Protein AF-A0A7X6XFB7-F1 (afdb_monomer_lite)

Sequence (235 aa):
MEKIILDKVPNDYYYKLLGTGCSGNCFLMKNKLEVFKEFRAQINYLRQLEELSTYKSNIFLFPKKFVFLNTDEDKNFLGYIRNAAKGIEFDSIDESSNFNIILSSMLELEKEMQNLTHQGMLMDDLNQDNLFYEEKNGFNVIDTDFYETTYNDDFKHQYKENLKELSATIIHCLIRYGQFESKELNDAVIKCGAYGNIRPSSLVYEFKEYIRKKTSSEVKTLGDFNKGIELIKVK

Structure (mmCIF, N/CA/C/O backbone):
data_AF-A0A7X6XFB7-F1
#
_entry.id   AF-A0A7X6XFB7-F1
#
loop_
_atom_site.group_PDB
_atom_site.id
_atom_site.type_symbol
_atom_site.label_atom_id
_atom_site.label_alt_id
_atom_site.label_comp_id
_atom_site.label_asym_id
_atom_site.label_entity_id
_atom_site.label_seq_id
_atom_site.pdbx_PDB_ins_code
_atom_site.Cartn_x
_atom_site.Cartn_y
_atom_site.Cartn_z
_atom_site.occupancy
_atom_site.B_iso_or_equiv
_atom_site.auth_seq_id
_atom_site.auth_comp_id
_atom_site.auth_asym_id
_atom_site.auth_atom_id
_atom_site.pdbx_PDB_model_num
ATOM 1 N N . MET A 1 1 ? 19.095 -6.639 -12.593 1.00 84.25 1 MET A N 1
ATOM 2 C CA . MET A 1 1 ? 17.849 -6.159 -13.217 1.00 84.25 1 MET A CA 1
ATOM 3 C C . MET A 1 1 ? 17.820 -6.586 -14.682 1.00 84.25 1 MET A C 1
ATOM 5 O O . MET A 1 1 ? 18.821 -6.397 -15.363 1.00 84.25 1 MET A O 1
ATOM 9 N N . GLU A 1 2 ? 16.732 -7.207 -15.148 1.00 90.81 2 GLU A N 1
ATOM 10 C CA . GLU A 1 2 ? 16.547 -7.607 -16.553 1.00 90.81 2 GLU A CA 1
ATOM 11 C C . GLU A 1 2 ? 16.212 -6.377 -17.415 1.00 90.81 2 GLU A C 1
ATOM 13 O O . GLU A 1 2 ? 15.322 -5.597 -17.075 1.00 90.81 2 GLU A O 1
ATOM 18 N N . LYS A 1 3 ? 16.927 -6.193 -18.532 1.00 93.31 3 LYS A N 1
ATOM 19 C CA . LYS A 1 3 ? 16.683 -5.116 -19.503 1.00 93.31 3 LYS A CA 1
ATOM 20 C C . LYS A 1 3 ? 16.200 -5.732 -20.814 1.00 93.31 3 LYS A C 1
ATOM 22 O O . LYS A 1 3 ? 16.887 -6.576 -21.383 1.00 93.31 3 LYS A O 1
ATOM 27 N N . ILE A 1 4 ? 15.040 -5.296 -21.288 1.00 94.50 4 ILE A N 1
ATOM 28 C CA . ILE A 1 4 ? 14.447 -5.670 -22.570 1.00 94.50 4 ILE A CA 1
ATOM 29 C C . ILE A 1 4 ? 14.664 -4.504 -23.530 1.00 94.50 4 ILE A C 1
ATOM 31 O O . ILE A 1 4 ? 14.288 -3.375 -23.225 1.00 94.50 4 ILE A O 1
ATOM 35 N N . ILE A 1 5 ? 15.265 -4.778 -24.683 1.00 93.94 5 ILE A N 1
ATOM 36 C CA . ILE A 1 5 ? 15.480 -3.794 -25.747 1.00 93.94 5 ILE A CA 1
ATOM 37 C C . ILE A 1 5 ? 14.630 -4.226 -26.938 1.00 93.94 5 ILE A C 1
ATOM 39 O O . ILE A 1 5 ? 14.710 -5.380 -27.355 1.00 93.94 5 ILE A O 1
ATOM 43 N N . LEU A 1 6 ? 13.797 -3.320 -27.442 1.00 93.62 6 LEU A N 1
ATOM 44 C CA . LEU A 1 6 ? 12.797 -3.605 -28.468 1.00 93.62 6 LEU A CA 1
ATOM 45 C C . LEU A 1 6 ? 12.880 -2.562 -29.581 1.00 93.62 6 LEU A C 1
ATOM 47 O O . LEU A 1 6 ? 12.950 -1.375 -29.287 1.00 93.62 6 LEU A O 1
ATOM 51 N N . ASP A 1 7 ? 12.769 -2.973 -30.842 1.00 92.31 7 ASP A N 1
ATOM 52 C CA . ASP A 1 7 ? 12.585 -2.017 -31.949 1.00 92.31 7 ASP A CA 1
ATOM 53 C C . ASP A 1 7 ? 11.163 -1.423 -31.935 1.00 92.31 7 ASP A C 1
ATOM 55 O O . ASP A 1 7 ? 10.922 -0.296 -32.360 1.00 92.31 7 ASP A O 1
ATOM 59 N N . LYS A 1 8 ? 10.198 -2.188 -31.409 1.00 93.50 8 LYS A N 1
ATOM 60 C CA . LYS A 1 8 ? 8.814 -1.766 -31.182 1.00 93.50 8 LYS A CA 1
ATOM 61 C C . LYS A 1 8 ? 8.215 -2.530 -30.006 1.00 93.50 8 LYS A C 1
ATOM 63 O O . LYS A 1 8 ? 8.406 -3.741 -29.892 1.00 93.50 8 LYS A O 1
ATOM 68 N N . VAL A 1 9 ? 7.433 -1.850 -29.167 1.00 94.31 9 VAL A N 1
ATOM 69 C CA . VAL A 1 9 ? 6.696 -2.507 -28.078 1.00 94.31 9 VAL A CA 1
ATOM 70 C C . VAL A 1 9 ? 5.610 -3.436 -28.646 1.00 94.31 9 VAL A C 1
ATOM 72 O O . VAL A 1 9 ? 4.796 -2.992 -29.463 1.00 94.31 9 VAL A O 1
ATOM 75 N N . PRO A 1 10 ? 5.560 -4.721 -28.241 1.00 96.38 10 PRO A N 1
ATOM 76 C CA . PRO A 1 10 ? 4.515 -5.644 -28.665 1.00 96.38 10 PRO A CA 1
ATOM 77 C C . PRO A 1 10 ? 3.116 -5.164 -28.275 1.00 96.38 10 PRO A C 1
ATOM 79 O O . PRO A 1 10 ? 2.894 -4.733 -27.147 1.00 96.38 10 PRO A O 1
ATOM 82 N N . ASN A 1 11 ? 2.130 -5.360 -29.156 1.00 96.69 11 ASN A N 1
ATOM 83 C CA . ASN A 1 11 ? 0.725 -5.045 -28.854 1.00 96.69 11 ASN A CA 1
ATOM 84 C C . ASN A 1 11 ? 0.204 -5.786 -27.608 1.00 96.69 11 ASN A C 1
ATOM 86 O O . ASN A 1 11 ? -0.679 -5.288 -26.916 1.00 96.69 11 ASN A O 1
ATOM 90 N N . ASP A 1 12 ? 0.776 -6.952 -27.295 1.00 97.25 12 ASP A N 1
ATOM 91 C CA . ASP A 1 12 ? 0.428 -7.741 -26.111 1.00 97.25 12 ASP A CA 1
ATOM 92 C C . ASP A 1 12 ? 0.754 -7.017 -24.783 1.00 97.25 12 ASP A C 1
ATOM 94 O O . ASP A 1 12 ? 0.222 -7.407 -23.740 1.00 97.25 12 ASP A O 1
ATOM 98 N N . TYR A 1 13 ? 1.579 -5.958 -24.804 1.00 97.69 13 TYR A N 1
ATOM 99 C CA . TYR A 1 13 ? 1.856 -5.114 -23.633 1.00 97.69 13 TYR A CA 1
ATOM 100 C C . TYR A 1 13 ? 0.711 -4.129 -23.351 1.00 97.69 13 TYR A C 1
ATOM 102 O O . TYR A 1 13 ? 0.495 -3.761 -22.201 1.00 97.69 13 TYR A O 1
ATOM 110 N N . TYR A 1 14 ? -0.066 -3.758 -24.373 1.00 97.56 14 TYR A N 1
ATOM 111 C CA . TYR A 1 14 ? -1.144 -2.765 -24.300 1.00 97.56 14 TYR A CA 1
ATOM 112 C C . TYR A 1 14 ? -2.540 -3.407 -24.225 1.00 97.56 14 TYR A C 1
ATOM 114 O O . TYR A 1 14 ? -3.512 -2.866 -24.747 1.00 97.56 14 TYR A O 1
ATOM 122 N N . TYR A 1 15 ? -2.660 -4.588 -23.608 1.00 97.50 15 TYR A N 1
ATOM 123 C CA . TYR A 1 15 ? -3.901 -5.370 -23.646 1.00 97.50 15 TYR A CA 1
ATOM 124 C C . TYR A 1 15 ? -5.095 -4.668 -22.971 1.00 97.50 15 TYR A C 1
ATOM 126 O O . TYR A 1 15 ? -6.201 -4.701 -23.512 1.00 97.50 15 TYR A O 1
ATOM 134 N N . LYS A 1 16 ? -4.899 -4.015 -21.817 1.00 97.44 16 LYS A N 1
ATOM 135 C CA . LYS A 1 16 ? -5.930 -3.177 -21.176 1.00 97.44 16 LYS A CA 1
ATOM 136 C C . LYS A 1 16 ? -5.294 -2.002 -20.437 1.00 97.44 16 LYS A C 1
ATOM 138 O O . LYS A 1 16 ? -4.446 -2.223 -19.582 1.00 97.44 16 LYS A O 1
ATOM 143 N N . LEU A 1 17 ? -5.752 -0.776 -20.693 1.00 97.06 17 LEU A N 1
ATOM 144 C CA . LEU A 1 17 ? -5.379 0.389 -19.883 1.00 97.06 17 LEU A CA 1
ATOM 145 C C . LEU A 1 17 ? -5.985 0.257 -18.475 1.00 97.06 17 LEU A C 1
ATOM 147 O O . LEU A 1 17 ? -7.192 0.050 -18.334 1.00 97.06 17 LEU A O 1
ATOM 151 N N . LEU A 1 18 ? -5.138 0.338 -17.450 1.00 94.31 18 LEU A N 1
ATOM 152 C CA . LEU A 1 18 ? -5.526 0.282 -16.038 1.00 94.31 18 LEU A CA 1
ATOM 153 C C . LEU A 1 18 ? -5.657 1.672 -15.424 1.00 94.31 18 LEU A C 1
ATOM 155 O O . LEU A 1 18 ? -6.543 1.889 -14.612 1.00 94.31 18 LEU A O 1
ATOM 159 N N . GLY A 1 19 ? -4.792 2.602 -15.821 1.00 91.81 19 GLY A N 1
ATOM 160 C CA . GLY A 1 19 ? -4.783 3.944 -15.263 1.00 91.81 19 GLY A CA 1
ATOM 161 C C . GLY A 1 19 ? -3.803 4.855 -15.982 1.00 91.81 19 GLY A C 1
ATOM 162 O O . GLY A 1 19 ? -2.870 4.404 -16.654 1.00 91.81 19 GLY A O 1
ATOM 163 N N . THR A 1 20 ? -4.036 6.149 -15.822 1.00 90.31 20 THR A N 1
ATOM 164 C CA . THR A 1 20 ? -3.271 7.219 -16.451 1.00 90.31 20 THR A CA 1
ATOM 165 C C . THR A 1 20 ? -2.854 8.192 -15.355 1.00 90.31 20 THR A C 1
ATOM 167 O O . THR A 1 20 ? -3.650 9.015 -14.915 1.00 90.31 20 THR A O 1
ATOM 170 N N . GLY A 1 21 ? -1.610 8.066 -14.898 1.00 83.81 21 GLY A N 1
ATOM 171 C CA . GLY A 1 21 ? -1.033 8.895 -13.842 1.00 83.81 21 GLY A CA 1
ATOM 172 C C . GLY A 1 21 ? -0.239 10.080 -14.389 1.00 83.81 21 GLY A C 1
ATOM 173 O O . GLY A 1 21 ? -0.115 10.269 -15.603 1.00 83.81 21 GLY A O 1
ATOM 174 N N . CYS A 1 22 ? 0.334 10.873 -13.481 1.00 83.25 22 CYS A N 1
ATOM 175 C CA . CYS A 1 22 ? 1.188 12.010 -13.837 1.00 83.25 22 CYS A CA 1
ATOM 176 C C . CYS A 1 22 ? 2.455 11.560 -14.590 1.00 83.25 22 CYS A C 1
ATOM 178 O O . CYS A 1 22 ? 2.823 12.148 -15.607 1.00 83.25 22 CYS A O 1
ATOM 180 N N . SER A 1 23 ? 3.079 10.471 -14.130 1.00 85.00 23 SER A N 1
ATOM 181 C CA . SER A 1 23 ? 4.333 9.947 -14.682 1.00 85.00 23 SER A CA 1
ATOM 182 C C . SER A 1 23 ? 4.144 9.084 -15.934 1.00 85.00 23 SER A C 1
ATOM 184 O O . SER A 1 23 ? 5.016 9.057 -16.803 1.00 85.00 23 SER A O 1
ATOM 186 N N . GLY A 1 24 ? 3.007 8.404 -16.081 1.00 91.62 24 GLY A N 1
ATOM 187 C CA . GLY A 1 24 ? 2.865 7.386 -17.115 1.00 91.62 24 GLY A CA 1
ATOM 188 C C . GLY A 1 24 ? 1.479 6.772 -17.243 1.00 91.62 24 GLY A C 1
ATOM 189 O O . GLY A 1 24 ? 0.551 7.096 -16.502 1.00 91.62 24 GLY A O 1
ATOM 190 N N . ASN A 1 25 ? 1.364 5.859 -18.200 1.00 95.94 25 ASN A N 1
ATOM 191 C CA . ASN A 1 25 ? 0.209 4.992 -18.384 1.00 95.94 25 ASN A CA 1
ATOM 192 C C . ASN A 1 25 ? 0.545 3.582 -17.896 1.00 95.94 25 ASN A C 1
ATOM 194 O O . ASN A 1 25 ? 1.628 3.068 -18.168 1.00 95.94 25 ASN A O 1
ATOM 198 N N . CYS A 1 26 ? -0.397 2.942 -17.213 1.00 97.12 26 CYS A N 1
ATOM 199 C CA . CYS A 1 26 ? -0.268 1.560 -16.764 1.00 97.12 26 CYS A CA 1
ATOM 200 C C . CYS A 1 26 ? -1.182 0.665 -17.599 1.00 97.12 26 CYS A C 1
ATOM 202 O O . CYS A 1 26 ? -2.394 0.879 -17.644 1.00 97.12 26 CYS A O 1
ATOM 204 N N . PHE A 1 27 ? -0.619 -0.371 -18.213 1.00 98.06 27 PHE A N 1
ATOM 205 C CA . PHE A 1 27 ? -1.345 -1.340 -19.026 1.00 98.06 27 PHE A CA 1
ATOM 206 C C . PHE A 1 27 ? -1.215 -2.739 -18.434 1.00 98.06 27 PHE A C 1
ATOM 208 O O . PHE A 1 27 ? -0.112 -3.222 -18.194 1.00 98.06 27 PHE A O 1
ATOM 215 N N . LEU A 1 28 ? -2.336 -3.424 -18.230 1.00 97.88 28 LEU A N 1
ATOM 216 C CA . LEU A 1 28 ? -2.330 -4.861 -17.993 1.00 97.88 28 LEU A CA 1
ATOM 217 C C . LEU A 1 28 ? -1.897 -5.550 -19.284 1.00 97.88 28 LEU A C 1
ATOM 219 O O . LEU A 1 28 ? -2.501 -5.323 -20.334 1.00 97.88 28 LEU A O 1
ATOM 223 N N . MET A 1 29 ? -0.895 -6.415 -19.189 1.00 98.06 29 MET A N 1
ATOM 224 C CA . MET A 1 29 ? -0.414 -7.211 -20.312 1.00 98.06 29 MET A CA 1
ATOM 225 C C . MET A 1 29 ? -1.365 -8.382 -20.592 1.00 98.06 29 MET A C 1
ATOM 227 O O . MET A 1 29 ? -2.130 -8.820 -19.731 1.00 98.06 29 MET A O 1
ATOM 231 N N . LYS A 1 30 ? -1.308 -8.948 -21.801 1.00 97.75 30 LYS A N 1
ATOM 232 C CA . LYS A 1 30 ? -2.211 -10.030 -22.245 1.00 97.75 30 LYS A CA 1
ATOM 233 C C . LYS A 1 30 ? -2.159 -11.294 -21.385 1.00 97.75 30 LYS A C 1
ATOM 235 O O . LYS A 1 30 ? -3.152 -12.015 -21.298 1.00 97.75 3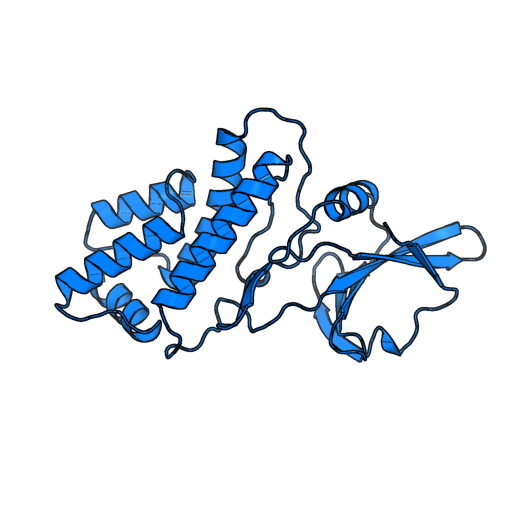0 LYS A O 1
ATOM 240 N N . ASN A 1 31 ? -1.028 -11.554 -20.727 1.00 96.19 31 ASN A N 1
ATOM 241 C CA . ASN A 1 31 ? -0.887 -12.661 -19.780 1.00 96.19 31 ASN A CA 1
ATOM 242 C C . ASN A 1 31 ? -1.699 -12.459 -18.484 1.00 96.19 31 ASN A C 1
ATOM 244 O O . ASN A 1 31 ? -1.876 -13.418 -17.741 1.00 96.19 31 ASN A O 1
ATOM 248 N N . LYS A 1 32 ? -2.214 -11.245 -18.233 1.00 95.94 32 LYS A N 1
ATOM 249 C CA . LYS A 1 32 ? -2.979 -10.828 -17.045 1.00 95.94 32 LYS A CA 1
ATOM 250 C C . LYS A 1 32 ? -2.236 -10.958 -15.711 1.00 95.94 32 LYS A C 1
ATOM 252 O O . LYS A 1 32 ? -2.853 -10.821 -14.661 1.00 95.94 32 LYS A O 1
ATOM 257 N N . LEU A 1 33 ? -0.935 -11.225 -15.744 1.00 96.44 33 LEU A N 1
ATOM 258 C CA . LEU A 1 33 ? -0.091 -11.383 -14.558 1.00 96.44 33 LEU A CA 1
ATOM 259 C C . LEU A 1 33 ? 0.848 -10.195 -14.363 1.00 96.44 33 LEU A C 1
ATOM 261 O O . LEU A 1 33 ? 1.339 -9.969 -13.258 1.00 96.44 33 LEU A O 1
ATOM 265 N N . GLU A 1 34 ? 1.093 -9.441 -15.428 1.00 97.50 34 GLU A N 1
ATOM 266 C CA . GLU A 1 34 ? 2.060 -8.358 -15.456 1.00 97.50 34 GLU A CA 1
ATOM 267 C C . GLU A 1 34 ? 1.421 -7.055 -15.928 1.00 97.50 34 GLU A C 1
ATOM 269 O O . GLU A 1 34 ? 0.461 -7.039 -16.703 1.00 97.50 34 GLU A O 1
ATOM 274 N N . VAL A 1 35 ? 1.979 -5.954 -15.439 1.00 97.88 35 VAL A N 1
ATOM 275 C CA . VAL A 1 35 ? 1.614 -4.592 -15.810 1.00 97.88 35 VAL A CA 1
ATOM 276 C C . VAL A 1 35 ? 2.830 -3.929 -16.427 1.00 97.88 35 VAL A C 1
ATOM 278 O O . VAL A 1 35 ? 3.904 -3.921 -15.825 1.00 97.88 35 VAL A O 1
ATOM 281 N N . PHE A 1 36 ? 2.640 -3.362 -17.611 1.00 97.88 36 PHE A N 1
ATOM 282 C CA . PHE A 1 36 ? 3.599 -2.494 -18.267 1.00 97.88 36 PHE A CA 1
ATOM 283 C C . PHE A 1 36 ? 3.272 -1.037 -17.919 1.00 97.88 36 PHE A C 1
ATOM 285 O O . PHE A 1 36 ? 2.194 -0.548 -18.259 1.00 97.88 36 PHE A O 1
ATOM 292 N N . LYS A 1 37 ? 4.182 -0.355 -17.218 1.00 96.69 37 LYS A N 1
ATOM 293 C CA . LYS A 1 37 ? 4.123 1.093 -16.996 1.00 96.69 37 LYS A CA 1
ATOM 294 C C . LYS A 1 37 ? 4.975 1.780 -18.053 1.00 96.69 37 LYS A C 1
ATOM 296 O O . LYS A 1 37 ? 6.175 1.532 -18.125 1.00 96.69 37 LYS A O 1
ATOM 301 N N . GLU A 1 38 ? 4.350 2.630 -18.851 1.00 95.81 38 GLU A N 1
ATOM 302 C CA . GLU A 1 38 ? 4.974 3.430 -19.902 1.00 95.81 38 GLU A CA 1
ATOM 303 C C . GLU A 1 38 ? 5.049 4.891 -19.454 1.00 95.81 38 GLU A C 1
ATOM 305 O O . GLU A 1 38 ? 4.019 5.501 -19.154 1.00 95.81 38 GLU A O 1
ATOM 310 N N . PHE A 1 39 ? 6.252 5.462 -19.402 1.00 93.75 39 PHE A N 1
ATOM 311 C CA . PHE A 1 39 ? 6.437 6.870 -19.056 1.00 93.75 39 PHE A CA 1
ATOM 312 C C . PHE A 1 39 ? 6.078 7.773 -20.238 1.00 93.75 39 PHE A C 1
ATOM 314 O O . PHE A 1 39 ? 6.353 7.458 -21.394 1.00 93.75 39 PHE A O 1
ATOM 321 N N . ARG A 1 40 ? 5.470 8.931 -19.952 1.00 87.06 40 ARG A N 1
ATOM 322 C CA . ARG A 1 40 ? 5.060 9.894 -20.998 1.00 87.06 40 ARG A CA 1
ATOM 323 C C . ARG A 1 40 ? 6.229 10.643 -21.636 1.00 87.06 40 ARG A C 1
ATOM 325 O O . ARG A 1 40 ? 6.091 11.175 -22.733 1.00 87.06 40 ARG A O 1
ATOM 332 N N . ALA A 1 41 ? 7.340 10.744 -20.919 1.00 82.44 41 ALA A N 1
ATOM 333 C CA . ALA A 1 41 ? 8.534 11.461 -21.328 1.00 82.44 41 ALA A CA 1
ATOM 334 C C . ALA A 1 41 ? 9.772 10.726 -20.812 1.00 82.44 41 ALA A C 1
ATOM 336 O O . ALA A 1 41 ? 9.672 9.878 -19.921 1.00 82.44 41 ALA A O 1
ATOM 337 N N . GLN A 1 42 ? 10.940 11.083 -21.346 1.00 78.31 42 GLN A N 1
ATOM 338 C CA . GLN A 1 42 ? 12.201 10.660 -20.751 1.00 78.31 42 GLN A CA 1
ATOM 339 C C . GLN A 1 42 ? 12.263 11.122 -19.293 1.00 78.31 42 GLN A C 1
ATOM 341 O O . GLN A 1 42 ? 11.945 12.269 -18.971 1.00 78.31 42 GLN A O 1
ATOM 346 N N . ILE A 1 43 ? 12.670 10.209 -18.418 1.00 82.94 43 ILE A N 1
ATOM 347 C CA . ILE A 1 43 ? 12.798 10.466 -16.988 1.00 82.94 43 ILE A CA 1
ATOM 348 C C . ILE A 1 43 ? 14.269 10.590 -16.592 1.00 82.94 43 ILE A C 1
ATOM 350 O O . ILE A 1 43 ? 15.128 9.869 -17.099 1.00 82.94 43 ILE A O 1
ATOM 354 N N . ASN A 1 44 ? 14.553 11.458 -15.621 1.00 81.38 44 ASN A N 1
ATOM 355 C CA . ASN A 1 44 ? 15.913 11.675 -15.112 1.00 81.38 44 ASN A CA 1
ATOM 356 C C . ASN A 1 44 ? 16.262 10.780 -13.906 1.00 81.38 44 ASN A C 1
ATOM 358 O O . ASN A 1 44 ? 17.384 10.826 -13.412 1.00 81.38 44 ASN A O 1
ATOM 362 N N . TYR A 1 45 ? 15.318 9.959 -13.434 1.00 83.31 45 TYR A N 1
ATOM 363 C CA . TYR A 1 45 ? 15.437 9.150 -12.214 1.00 83.31 45 TYR A CA 1
ATOM 364 C C . TYR A 1 45 ? 15.526 7.637 -12.486 1.00 83.31 45 TYR A C 1
ATOM 366 O O . TYR A 1 45 ? 15.258 6.825 -11.604 1.00 83.31 45 TYR A O 1
ATOM 374 N N . LEU A 1 46 ? 15.961 7.223 -13.687 1.00 88.62 46 LEU A N 1
ATOM 375 C CA . LEU A 1 46 ? 16.148 5.799 -14.014 1.00 88.62 46 LEU A CA 1
ATOM 376 C C . LEU A 1 46 ? 17.037 5.086 -12.986 1.00 88.62 46 LEU A C 1
ATOM 378 O O . LEU A 1 46 ? 16.692 3.992 -12.559 1.00 88.62 46 LEU A O 1
ATOM 382 N N . ARG A 1 47 ? 18.137 5.714 -12.547 1.00 89.62 47 ARG A N 1
ATOM 383 C CA . ARG A 1 47 ? 19.044 5.139 -11.540 1.00 89.62 47 ARG A CA 1
ATOM 384 C C . ARG A 1 47 ? 18.321 4.787 -10.235 1.00 89.62 47 ARG A C 1
ATOM 386 O O . ARG A 1 47 ? 18.531 3.699 -9.714 1.00 89.62 47 ARG A O 1
ATOM 393 N N . GLN A 1 48 ? 17.458 5.676 -9.746 1.00 89.44 48 GLN A N 1
ATOM 394 C CA . GLN A 1 48 ? 16.654 5.439 -8.546 1.00 89.44 48 GLN A CA 1
ATOM 395 C C . GLN A 1 48 ? 15.706 4.253 -8.749 1.00 89.44 48 GLN A C 1
ATOM 397 O O . GLN A 1 48 ? 15.637 3.380 -7.892 1.00 89.44 48 GLN A O 1
ATOM 402 N N . LEU A 1 49 ? 15.053 4.147 -9.913 1.00 91.25 49 LEU A N 1
ATOM 403 C CA . LEU A 1 49 ? 14.246 2.966 -10.241 1.00 91.25 49 LEU A CA 1
ATOM 404 C C . LEU A 1 49 ? 15.093 1.687 -10.282 1.00 91.25 49 LEU A C 1
ATOM 406 O O . LEU A 1 49 ? 14.637 0.644 -9.812 1.00 91.25 49 LEU A O 1
ATOM 410 N N . GLU A 1 50 ? 16.317 1.738 -10.829 1.00 92.31 50 GLU A N 1
ATOM 411 C CA . GLU A 1 50 ? 17.226 0.584 -10.821 1.00 92.31 50 GLU A CA 1
ATOM 412 C C . GLU A 1 50 ? 17.554 0.155 -9.381 1.00 92.31 50 GLU A C 1
ATOM 414 O O . GLU A 1 50 ? 17.528 -1.040 -9.092 1.00 92.31 50 GLU A O 1
ATOM 419 N N . GLU A 1 51 ? 17.790 1.102 -8.471 1.00 92.06 51 GLU A N 1
ATOM 420 C CA . GLU A 1 51 ? 18.047 0.843 -7.048 1.00 92.06 51 GLU A CA 1
ATOM 421 C C . GLU A 1 51 ? 16.809 0.261 -6.338 1.00 92.06 51 GLU A C 1
ATOM 423 O O . GLU A 1 51 ? 16.897 -0.815 -5.741 1.00 92.06 51 GLU A O 1
ATOM 428 N N . LEU A 1 52 ? 15.632 0.878 -6.494 1.00 91.88 52 LEU A N 1
ATOM 429 C CA . LEU A 1 52 ? 14.355 0.393 -5.943 1.00 91.88 52 LEU A CA 1
ATOM 430 C C . LEU A 1 52 ? 14.016 -1.027 -6.396 1.00 91.88 52 LEU A C 1
ATOM 432 O O . LEU A 1 52 ? 13.452 -1.831 -5.660 1.00 91.88 52 LEU A O 1
ATOM 436 N N . SER A 1 53 ? 14.407 -1.375 -7.614 1.00 92.75 53 SER A N 1
ATOM 437 C CA . SER A 1 53 ? 14.146 -2.696 -8.160 1.00 92.75 53 SER A CA 1
ATOM 438 C C . SER A 1 53 ? 14.999 -3.826 -7.574 1.00 92.75 53 SER A C 1
ATOM 440 O O . SER A 1 53 ? 14.779 -5.004 -7.871 1.00 92.75 53 SER A O 1
ATOM 442 N N . THR A 1 54 ? 15.996 -3.485 -6.754 1.00 93.06 54 THR A N 1
ATOM 443 C CA . THR A 1 54 ? 16.806 -4.471 -6.031 1.00 93.06 54 THR A CA 1
ATOM 444 C C . THR A 1 54 ? 16.115 -4.990 -4.772 1.00 93.06 54 THR A C 1
ATOM 446 O O . THR A 1 54 ? 16.444 -6.089 -4.310 1.00 93.06 54 THR A O 1
ATOM 449 N N . TYR A 1 55 ? 15.128 -4.252 -4.256 1.00 93.12 55 TYR A N 1
ATOM 450 C CA . TYR A 1 55 ? 14.348 -4.653 -3.096 1.00 93.12 55 TYR A CA 1
ATOM 451 C C . TYR A 1 55 ? 13.451 -5.842 -3.434 1.00 93.12 55 TYR A C 1
ATOM 453 O O . TYR A 1 55 ? 12.873 -5.954 -4.518 1.00 93.12 55 TYR A O 1
ATOM 461 N N . LYS A 1 56 ? 13.330 -6.761 -2.477 1.00 92.19 56 LYS A N 1
ATOM 462 C CA . LYS A 1 56 ? 12.479 -7.944 -2.603 1.00 92.19 56 LYS A CA 1
ATOM 463 C C . LYS A 1 56 ? 11.312 -7.812 -1.650 1.00 92.19 56 LYS A C 1
ATOM 465 O O . LYS A 1 56 ? 11.514 -7.849 -0.443 1.00 92.19 56 LYS A O 1
ATOM 470 N N . SER A 1 57 ? 10.114 -7.723 -2.213 1.00 95.12 57 SER A N 1
ATOM 471 C CA . SER A 1 57 ? 8.875 -7.731 -1.453 1.00 95.12 57 SER A CA 1
ATOM 472 C C . SER A 1 57 ? 7.794 -8.519 -2.183 1.00 95.12 57 SER A C 1
ATOM 474 O O . SER A 1 57 ? 7.719 -8.515 -3.412 1.00 95.12 57 SER A O 1
ATOM 476 N N . ASN A 1 58 ? 6.956 -9.210 -1.410 1.00 92.50 58 ASN A N 1
ATOM 477 C CA . ASN A 1 58 ? 5.720 -9.815 -1.913 1.00 92.50 58 ASN A CA 1
ATOM 478 C C . ASN A 1 58 ? 4.520 -8.862 -1.795 1.00 92.50 58 ASN A C 1
ATOM 480 O O . ASN A 1 58 ? 3.471 -9.136 -2.377 1.00 92.50 58 ASN A O 1
ATOM 484 N N . ILE A 1 59 ? 4.680 -7.768 -1.047 1.00 96.88 59 ILE A N 1
ATOM 485 C CA . ILE A 1 59 ? 3.650 -6.762 -0.788 1.00 96.88 59 ILE A CA 1
ATOM 486 C C . ILE A 1 59 ? 3.893 -5.557 -1.697 1.00 96.88 59 ILE A C 1
ATOM 488 O O . ILE A 1 59 ? 3.010 -5.208 -2.475 1.00 96.88 59 ILE A O 1
ATOM 492 N N . PHE A 1 60 ? 5.098 -4.985 -1.674 1.00 97.25 60 PHE A N 1
ATOM 493 C CA . PHE A 1 60 ? 5.485 -3.854 -2.518 1.00 97.25 60 PHE A CA 1
ATOM 494 C C . PHE A 1 60 ? 5.920 -4.332 -3.905 1.00 97.25 60 PHE A C 1
ATOM 496 O O . PHE A 1 60 ? 6.849 -5.129 -4.057 1.00 97.25 60 PHE A O 1
ATOM 503 N N . LEU A 1 61 ? 5.222 -3.869 -4.940 1.00 96.00 61 LEU A N 1
ATOM 504 C CA . LEU A 1 61 ? 5.386 -4.358 -6.305 1.00 96.00 61 LEU A CA 1
ATOM 505 C C . LEU A 1 61 ? 6.374 -3.500 -7.095 1.00 96.00 61 LEU A C 1
ATOM 507 O O . LEU A 1 61 ? 5.984 -2.709 -7.953 1.00 96.00 61 LEU A O 1
ATOM 511 N N . PHE A 1 62 ? 7.661 -3.728 -6.837 1.00 95.75 62 PHE A N 1
ATOM 512 C CA . PHE A 1 62 ? 8.756 -3.066 -7.545 1.00 95.75 62 PHE A CA 1
ATOM 513 C C . PHE A 1 62 ? 8.864 -3.486 -9.024 1.00 95.75 62 PHE A C 1
ATOM 515 O O . PHE A 1 62 ? 8.401 -4.571 -9.417 1.00 95.75 62 PHE A O 1
ATOM 522 N N . PRO A 1 63 ? 9.520 -2.660 -9.862 1.00 95.31 63 PRO A N 1
ATOM 523 C CA . PRO A 1 63 ? 9.871 -3.033 -11.225 1.00 95.31 63 PRO A CA 1
ATOM 524 C C . PRO A 1 63 ? 10.654 -4.349 -11.292 1.00 95.31 63 PRO A C 1
ATOM 526 O O . PRO A 1 63 ? 11.595 -4.573 -10.537 1.00 95.31 63 PRO A O 1
ATOM 529 N N . LYS A 1 64 ? 10.291 -5.216 -12.240 1.00 94.50 64 LYS A N 1
ATOM 530 C CA . LYS A 1 64 ? 10.969 -6.497 -12.501 1.00 94.50 64 LYS A CA 1
ATOM 531 C C . LYS A 1 64 ? 11.846 -6.478 -13.740 1.00 94.50 64 LYS A C 1
ATOM 533 O O . LYS A 1 64 ? 12.838 -7.203 -13.792 1.00 94.50 64 LYS A O 1
ATOM 538 N N . LYS A 1 65 ? 11.428 -5.721 -14.755 1.00 95.81 65 LYS A N 1
ATOM 539 C CA . LYS A 1 65 ? 12.113 -5.618 -16.045 1.00 95.81 65 LYS A CA 1
ATOM 540 C C . LYS A 1 65 ? 12.026 -4.195 -16.555 1.00 95.81 65 LYS A C 1
ATOM 542 O O . LYS A 1 65 ? 10.956 -3.597 -16.497 1.00 95.81 65 LYS A O 1
ATOM 547 N N . PHE A 1 66 ? 13.113 -3.685 -17.110 1.00 95.88 66 PHE A N 1
ATOM 548 C CA . PHE A 1 66 ? 13.127 -2.383 -17.771 1.00 95.88 66 PHE A CA 1
ATOM 549 C C . PHE A 1 66 ? 12.994 -2.530 -19.272 1.00 95.88 66 PHE A C 1
ATOM 551 O O . PHE A 1 66 ? 13.618 -3.402 -19.869 1.00 95.88 66 PHE A O 1
ATOM 558 N N . VAL A 1 67 ? 12.175 -1.675 -19.871 1.00 95.62 67 VAL A N 1
ATOM 559 C CA . VAL A 1 67 ? 11.857 -1.684 -21.293 1.00 95.62 67 VAL A CA 1
ATOM 560 C C . VAL A 1 67 ? 12.504 -0.468 -21.938 1.00 95.62 67 VAL A C 1
ATOM 562 O O . VAL A 1 67 ? 12.256 0.672 -21.547 1.00 95.62 67 VAL A O 1
ATOM 565 N N . PHE A 1 68 ? 13.336 -0.732 -22.936 1.00 94.12 68 PHE A N 1
ATOM 566 C CA . PHE A 1 68 ? 14.014 0.265 -23.746 1.00 94.12 68 PHE A CA 1
ATOM 567 C C . PHE A 1 68 ? 13.572 0.119 -25.197 1.00 94.12 68 PHE A C 1
ATOM 569 O O . PHE A 1 68 ? 13.447 -1.001 -25.701 1.00 94.12 68 PHE A O 1
ATOM 576 N N . LEU A 1 69 ? 13.386 1.248 -25.873 1.00 92.31 69 LEU A N 1
ATOM 577 C CA . LEU A 1 69 ? 13.260 1.288 -27.320 1.00 92.31 69 LEU A CA 1
ATOM 578 C C . LEU A 1 69 ? 14.634 1.469 -27.954 1.00 92.31 69 LEU A C 1
ATOM 580 O O . LEU A 1 69 ? 15.408 2.346 -27.563 1.00 92.31 69 LEU A O 1
ATOM 584 N N . ASN A 1 70 ? 14.922 0.612 -28.925 1.00 88.12 70 ASN A N 1
ATOM 585 C CA . ASN A 1 70 ? 16.061 0.752 -29.806 1.00 88.12 70 ASN A CA 1
ATOM 586 C C . ASN A 1 70 ? 15.730 1.849 -30.821 1.00 88.12 70 ASN A C 1
ATOM 588 O O . ASN A 1 70 ? 14.814 1.690 -31.625 1.00 88.12 70 ASN A O 1
ATOM 592 N N . THR A 1 71 ? 16.425 2.979 -30.740 1.00 77.81 71 THR A N 1
ATOM 593 C CA . THR A 1 71 ? 16.342 4.035 -31.754 1.00 77.81 71 THR A CA 1
ATOM 594 C C . THR A 1 71 ? 17.675 4.126 -32.480 1.00 77.81 71 THR A C 1
ATOM 596 O O . THR A 1 71 ? 18.689 3.696 -31.933 1.00 77.81 71 THR A O 1
ATOM 599 N N . ASP A 1 72 ? 17.674 4.663 -33.702 1.00 61.94 72 ASP A N 1
ATOM 600 C CA . ASP A 1 72 ? 18.840 4.654 -34.600 1.00 61.94 72 ASP A CA 1
ATOM 601 C C . ASP A 1 72 ? 20.107 5.301 -33.996 1.00 61.94 72 ASP A C 1
ATOM 603 O O . ASP A 1 72 ? 21.211 5.025 -34.463 1.00 61.94 72 ASP A O 1
ATOM 607 N N . GLU A 1 73 ? 19.966 6.111 -32.938 1.00 58.09 73 GLU A N 1
ATOM 608 C CA . GLU A 1 73 ? 21.068 6.851 -32.310 1.00 58.09 73 GLU A CA 1
ATOM 609 C C . GLU A 1 73 ? 21.286 6.537 -30.815 1.00 58.09 73 GLU A C 1
ATOM 611 O O . GLU A 1 73 ? 22.386 6.772 -30.330 1.00 58.09 73 GLU A O 1
ATOM 616 N N . ASP A 1 74 ? 20.311 5.959 -30.090 1.00 63.53 74 ASP A N 1
ATOM 617 C CA . ASP A 1 74 ? 20.443 5.628 -28.657 1.00 63.53 74 ASP A CA 1
ATOM 618 C C . ASP A 1 74 ? 19.374 4.642 -28.132 1.00 63.53 74 ASP A C 1
ATOM 620 O O . ASP A 1 74 ? 18.336 4.391 -28.754 1.00 63.53 74 ASP A O 1
ATOM 624 N N . LYS A 1 75 ? 19.602 4.085 -26.931 1.00 73.88 75 LYS A N 1
ATOM 625 C CA . LYS A 1 75 ? 18.593 3.297 -26.195 1.00 73.88 75 LYS A CA 1
ATOM 626 C C . LYS A 1 75 ? 17.759 4.213 -25.311 1.00 73.88 75 LYS A C 1
ATOM 628 O O . LYS A 1 75 ? 18.224 4.667 -24.268 1.00 73.88 75 LYS A O 1
ATOM 633 N N . ASN A 1 76 ? 16.500 4.405 -25.680 1.00 87.44 76 ASN A N 1
ATOM 634 C CA . ASN A 1 76 ? 15.582 5.248 -24.928 1.00 87.44 76 ASN A CA 1
ATOM 635 C C . ASN A 1 76 ? 14.804 4.420 -23.908 1.00 87.44 76 ASN A C 1
ATOM 637 O O . ASN A 1 76 ? 14.066 3.505 -24.273 1.00 87.44 76 ASN A O 1
ATOM 641 N N . PHE A 1 77 ? 14.972 4.727 -22.621 1.00 91.38 77 PHE A N 1
ATOM 642 C CA . PHE A 1 77 ? 14.163 4.111 -21.574 1.00 91.38 77 PHE A CA 1
ATOM 643 C C . PHE A 1 77 ? 12.701 4.527 -21.741 1.00 91.38 77 PHE A C 1
ATOM 645 O O . PHE A 1 77 ? 12.394 5.717 -21.767 1.00 91.38 77 PHE A O 1
ATOM 652 N N . LEU A 1 78 ? 11.817 3.538 -21.863 1.00 93.56 78 LEU A N 1
ATOM 653 C CA . LEU A 1 78 ? 10.391 3.755 -22.086 1.00 93.56 78 LEU A CA 1
ATOM 654 C C . LEU A 1 78 ? 9.573 3.534 -20.812 1.00 93.56 78 LEU A C 1
ATOM 656 O O . LEU A 1 78 ? 8.565 4.200 -20.589 1.00 93.56 78 LEU A O 1
ATOM 660 N N . GLY A 1 79 ? 9.971 2.570 -19.985 1.00 95.44 79 GLY A N 1
ATOM 661 C CA . GLY A 1 79 ? 9.134 2.116 -18.887 1.00 95.44 79 GLY A CA 1
ATOM 662 C C . GLY A 1 79 ? 9.579 0.793 -18.295 1.00 95.44 79 GLY A C 1
ATOM 663 O O . GLY A 1 79 ? 10.684 0.310 -18.549 1.00 95.44 79 GLY A O 1
ATOM 664 N N . TYR A 1 80 ? 8.709 0.174 -17.508 1.00 96.56 80 TYR A N 1
ATOM 665 C CA . TYR A 1 80 ? 9.026 -1.077 -16.833 1.00 96.56 80 TYR A CA 1
ATOM 666 C C . TYR A 1 80 ? 7.843 -2.035 -16.761 1.00 96.56 80 TYR A C 1
ATOM 668 O O . TYR A 1 80 ? 6.684 -1.657 -16.907 1.00 96.56 80 TYR A O 1
ATOM 676 N N . ILE A 1 81 ? 8.157 -3.301 -16.504 1.00 97.25 81 ILE A N 1
ATOM 677 C CA . ILE A 1 81 ? 7.189 -4.361 -16.241 1.00 97.25 81 ILE A CA 1
ATOM 678 C C . ILE A 1 81 ? 7.273 -4.732 -14.765 1.00 97.25 81 ILE A C 1
ATOM 680 O O . ILE A 1 81 ? 8.368 -4.941 -14.238 1.00 97.25 81 ILE A O 1
ATOM 684 N N . ARG A 1 82 ? 6.120 -4.853 -14.109 1.00 96.44 82 ARG A N 1
ATOM 685 C CA . ARG A 1 82 ? 5.973 -5.386 -12.746 1.00 96.44 82 ARG A CA 1
ATOM 686 C C . ARG A 1 82 ? 4.850 -6.417 -12.691 1.00 96.44 82 ARG A C 1
ATOM 688 O O . ARG A 1 82 ? 4.089 -6.570 -13.642 1.00 96.44 82 ARG A O 1
ATOM 695 N N . ASN A 1 83 ? 4.707 -7.095 -11.556 1.00 96.50 83 ASN A N 1
ATOM 696 C CA . ASN A 1 83 ? 3.513 -7.902 -11.304 1.00 96.50 83 ASN A CA 1
ATOM 697 C C . ASN A 1 83 ? 2.257 -7.022 -11.249 1.00 96.50 83 ASN A C 1
ATOM 699 O O . ASN A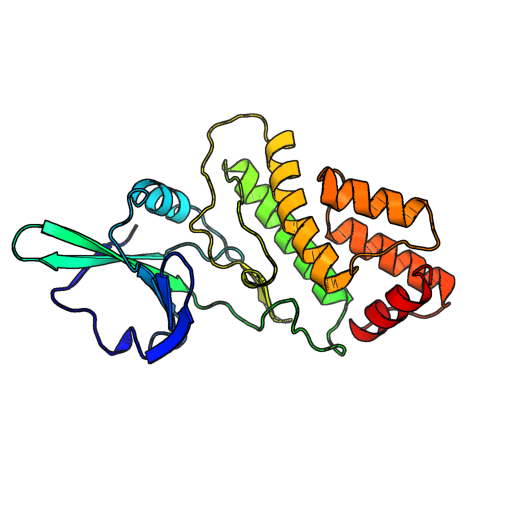 1 83 ? 2.295 -5.905 -10.722 1.00 96.50 83 ASN A O 1
ATOM 703 N N . ALA A 1 84 ? 1.138 -7.562 -11.726 1.00 96.06 84 ALA A N 1
ATOM 704 C CA . ALA A 1 84 ? -0.176 -7.011 -11.435 1.00 96.06 84 ALA A CA 1
ATOM 705 C C . ALA A 1 84 ? -0.462 -7.100 -9.928 1.00 96.06 84 ALA A C 1
ATOM 707 O O . ALA A 1 84 ? -0.126 -8.098 -9.284 1.00 96.06 84 ALA A O 1
ATOM 708 N N . ALA A 1 85 ? -1.075 -6.048 -9.379 1.00 95.31 85 ALA A N 1
ATOM 709 C CA . ALA A 1 85 ? -1.627 -6.109 -8.031 1.00 95.31 85 ALA A CA 1
ATOM 710 C C . ALA A 1 85 ? -2.784 -7.103 -8.003 1.00 95.31 85 ALA A C 1
ATOM 712 O O . ALA A 1 85 ? -3.505 -7.256 -8.994 1.00 95.31 85 ALA A O 1
ATOM 713 N N . LYS A 1 86 ? -2.936 -7.797 -6.878 1.00 94.19 86 LYS A N 1
ATOM 714 C CA . LYS A 1 86 ? -4.076 -8.676 -6.654 1.00 94.19 86 LYS A CA 1
ATOM 715 C C . LYS A 1 86 ? -5.128 -7.945 -5.833 1.00 94.19 86 LYS A C 1
ATOM 717 O O . LYS A 1 86 ? -4.796 -7.083 -5.026 1.00 94.19 86 LYS A O 1
ATOM 722 N N . GLY A 1 87 ? -6.382 -8.337 -6.028 1.00 93.94 87 GLY A N 1
ATOM 723 C CA . GLY A 1 87 ? -7.505 -7.764 -5.300 1.00 93.94 87 GLY A CA 1
ATOM 724 C C . GLY A 1 87 ? -8.011 -6.451 -5.882 1.00 93.94 87 GLY A C 1
ATOM 725 O O . GLY A 1 87 ? -7.955 -6.230 -7.092 1.00 93.94 87 GLY A O 1
ATOM 726 N N . ILE A 1 88 ? -8.554 -5.624 -4.997 1.00 94.31 88 ILE A N 1
ATOM 727 C CA . ILE A 1 88 ? -9.219 -4.351 -5.297 1.00 94.31 88 ILE A CA 1
ATOM 728 C C . ILE A 1 88 ? -8.583 -3.223 -4.487 1.00 94.31 88 ILE A C 1
ATOM 730 O O . ILE A 1 88 ? -7.886 -3.496 -3.511 1.00 94.31 88 ILE A O 1
ATOM 734 N N . GLU A 1 89 ? -8.815 -1.977 -4.890 1.00 94.69 89 GLU A N 1
ATOM 735 C CA . GLU A 1 89 ? -8.383 -0.790 -4.143 1.00 94.69 89 GLU A CA 1
ATOM 736 C C . GLU A 1 89 ? -8.919 -0.834 -2.703 1.00 94.69 89 GLU A C 1
ATOM 738 O O . GLU A 1 89 ? -10.030 -1.310 -2.444 1.00 94.69 89 GLU A O 1
ATOM 743 N N . PHE A 1 90 ? -8.097 -0.406 -1.743 1.00 94.06 90 PHE A N 1
ATOM 744 C CA . PHE A 1 90 ? -8.374 -0.575 -0.316 1.00 94.06 90 PHE A CA 1
ATOM 745 C C . PHE A 1 90 ? -9.636 0.168 0.142 1.00 94.06 90 PHE A C 1
ATOM 747 O O . PHE A 1 90 ? -10.367 -0.317 1.007 1.00 94.06 90 PHE A O 1
ATOM 754 N N . ASP A 1 91 ? -9.916 1.322 -0.458 1.00 91.69 91 ASP A N 1
ATOM 755 C CA . ASP A 1 91 ? -11.112 2.122 -0.190 1.00 91.69 91 ASP A CA 1
ATOM 756 C C . ASP A 1 91 ? -12.419 1.463 -0.679 1.00 91.69 91 ASP A C 1
ATOM 758 O O . ASP A 1 91 ? -13.509 1.836 -0.243 1.00 91.69 91 ASP A O 1
ATOM 762 N N . SER A 1 92 ? -12.297 0.450 -1.538 1.00 93.69 92 SER A N 1
ATOM 763 C CA . SER A 1 92 ? -13.388 -0.217 -2.243 1.00 93.69 92 SER A CA 1
ATOM 764 C C . SER A 1 92 ? -13.717 -1.597 -1.663 1.00 93.69 92 SER A C 1
ATOM 766 O O . SER A 1 92 ? -14.503 -2.347 -2.247 1.00 93.69 92 SER A O 1
ATOM 768 N N . ILE A 1 93 ? -13.126 -1.961 -0.519 1.00 94.06 93 ILE A N 1
ATOM 769 C CA . ILE A 1 93 ? -13.391 -3.237 0.153 1.00 94.06 93 ILE A CA 1
ATOM 770 C C . ILE A 1 93 ? -14.860 -3.350 0.575 1.00 94.06 93 ILE A C 1
ATOM 772 O O . ILE A 1 93 ? -15.430 -2.452 1.193 1.00 94.06 93 ILE A O 1
ATOM 776 N N . ASP A 1 94 ? -15.448 -4.518 0.306 1.00 94.88 94 ASP A N 1
ATOM 777 C CA . ASP A 1 94 ? -16.825 -4.829 0.676 1.00 94.88 94 ASP A CA 1
ATOM 778 C C . ASP A 1 94 ? -17.023 -4.885 2.201 1.00 94.88 94 ASP A C 1
ATOM 780 O O . ASP A 1 94 ? -16.211 -5.457 2.935 1.00 94.88 94 ASP A O 1
ATOM 784 N N . GLU A 1 95 ? -18.146 -4.348 2.684 1.00 96.50 95 GLU A N 1
ATOM 785 C CA . GLU A 1 95 ? -18.466 -4.298 4.114 1.00 96.50 95 GLU A CA 1
ATOM 786 C C . GLU A 1 95 ? -18.559 -5.681 4.775 1.00 96.50 95 GLU A C 1
ATOM 788 O O . GLU A 1 95 ? -18.340 -5.785 5.981 1.00 96.50 95 GLU A O 1
ATOM 793 N N . SER A 1 96 ? -18.852 -6.747 4.026 1.00 97.00 96 SER A N 1
ATOM 794 C CA . SER A 1 96 ? -18.906 -8.117 4.552 1.00 97.00 96 SER A CA 1
ATOM 795 C C . SER A 1 96 ? -17.527 -8.731 4.823 1.00 97.00 96 SER A C 1
ATOM 797 O O . SER A 1 96 ? -17.443 -9.784 5.459 1.00 97.00 96 SER A O 1
ATOM 799 N N . SER A 1 97 ? -16.448 -8.067 4.397 1.00 96.94 97 SER A N 1
ATOM 800 C CA . SER A 1 97 ? -15.074 -8.546 4.559 1.00 96.94 97 SER A CA 1
ATOM 801 C C . SER A 1 97 ? -14.708 -8.754 6.026 1.00 96.94 97 SER A C 1
ATOM 803 O O . SER A 1 97 ? -15.049 -7.949 6.898 1.00 96.94 97 SER A O 1
ATOM 805 N N . ASN A 1 98 ? -13.971 -9.830 6.306 1.00 97.31 98 ASN A N 1
ATOM 806 C CA . ASN A 1 98 ? -13.573 -10.190 7.662 1.00 97.31 98 ASN A CA 1
ATOM 807 C C . ASN A 1 98 ? -12.556 -9.191 8.230 1.00 97.31 98 ASN A C 1
ATOM 809 O O . ASN A 1 98 ? -11.394 -9.134 7.821 1.00 97.31 98 ASN A O 1
ATOM 813 N N . PHE A 1 99 ? -12.978 -8.454 9.253 1.00 97.44 99 PHE A N 1
ATOM 814 C CA . PHE A 1 99 ? -12.191 -7.374 9.831 1.00 97.44 99 PHE A CA 1
ATOM 815 C C . PHE A 1 99 ? -10.906 -7.858 10.512 1.00 97.44 99 PHE A C 1
ATOM 817 O O . PHE A 1 99 ? -9.884 -7.175 10.491 1.00 97.44 99 PHE A O 1
ATOM 824 N N . ASN A 1 100 ? -10.922 -9.061 11.095 1.00 96.56 100 ASN A N 1
ATOM 825 C CA . ASN A 1 100 ? -9.729 -9.629 11.724 1.00 96.56 100 ASN A CA 1
ATOM 826 C C . ASN A 1 100 ? -8.668 -10.011 10.694 1.00 96.56 100 ASN A C 1
ATOM 828 O O . ASN A 1 100 ? -7.477 -9.923 10.994 1.00 96.56 100 ASN A O 1
ATOM 832 N N . ILE A 1 101 ? -9.086 -10.422 9.495 1.00 97.12 101 ILE A N 1
ATOM 833 C CA . ILE A 1 101 ? -8.156 -10.736 8.410 1.00 97.12 101 ILE A CA 1
ATOM 834 C C . ILE A 1 101 ? -7.549 -9.439 7.876 1.00 97.12 101 ILE A C 1
ATOM 836 O O . ILE A 1 101 ? -6.329 -9.365 7.789 1.00 97.12 101 ILE A O 1
ATOM 840 N N . ILE A 1 102 ? -8.353 -8.390 7.654 1.00 97.44 102 ILE A N 1
ATOM 841 C CA . ILE A 1 102 ? -7.852 -7.053 7.278 1.00 97.44 102 ILE A CA 1
ATOM 842 C C . ILE A 1 102 ? -6.795 -6.570 8.280 1.00 97.44 102 ILE A C 1
ATOM 844 O O . ILE A 1 102 ? -5.677 -6.236 7.891 1.00 97.44 102 ILE A O 1
ATOM 848 N N . LEU A 1 103 ? -7.108 -6.603 9.579 1.00 97.44 103 LEU A N 1
ATOM 849 C CA . LEU A 1 103 ? -6.179 -6.179 10.628 1.00 97.44 103 LEU A CA 1
ATOM 850 C C . LEU A 1 103 ? -4.892 -7.022 10.649 1.00 97.44 103 LEU A C 1
ATOM 852 O O . LEU A 1 103 ? -3.800 -6.495 10.867 1.00 97.44 103 LEU A O 1
ATOM 856 N N . SER A 1 104 ? -5.007 -8.330 10.416 1.00 97.62 104 SER A N 1
ATOM 857 C CA . SER A 1 104 ? -3.846 -9.227 10.356 1.00 97.62 104 SER A CA 1
ATOM 858 C C . SER A 1 104 ? -2.964 -8.915 9.145 1.00 97.62 104 SER A C 1
ATOM 860 O O .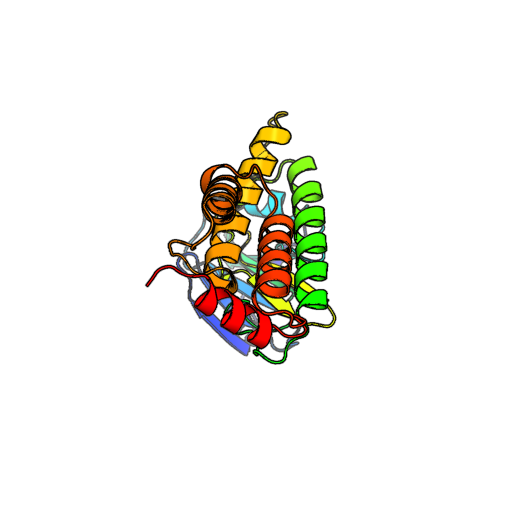 SER A 1 104 ? -1.745 -8.846 9.283 1.00 97.62 104 SER A O 1
ATOM 862 N N . SER A 1 105 ? -3.565 -8.632 7.987 1.00 97.38 105 SER A N 1
ATOM 863 C CA . SER A 1 105 ? -2.847 -8.184 6.791 1.00 97.38 105 SER A CA 1
ATOM 864 C C . SER A 1 105 ? -2.181 -6.819 6.988 1.00 97.38 105 SER A C 1
ATOM 866 O O . SER A 1 105 ? -1.073 -6.614 6.499 1.00 97.38 105 SER A O 1
ATOM 868 N N . MET A 1 106 ? -2.790 -5.895 7.744 1.00 97.75 106 MET A N 1
ATOM 869 C CA . MET A 1 106 ? -2.149 -4.616 8.089 1.00 97.75 106 MET A CA 1
ATOM 870 C C . MET A 1 106 ? -0.871 -4.836 8.907 1.00 97.75 106 MET A C 1
ATOM 872 O O . MET A 1 106 ? 0.141 -4.185 8.664 1.00 97.75 106 MET A O 1
ATOM 876 N N . LEU A 1 107 ? -0.890 -5.777 9.857 1.00 97.81 107 LEU A N 1
ATOM 877 C CA . LEU A 1 107 ? 0.300 -6.133 10.636 1.00 97.81 107 LEU A CA 1
ATOM 878 C C . LEU A 1 107 ? 1.416 -6.713 9.756 1.00 97.81 107 LEU A C 1
ATOM 880 O O . LEU A 1 107 ? 2.591 -6.507 10.051 1.00 97.81 107 LEU A O 1
ATOM 884 N N . GLU A 1 108 ? 1.074 -7.458 8.705 1.00 98.00 108 GLU A N 1
ATOM 885 C CA . GLU A 1 108 ? 2.046 -7.972 7.732 1.00 98.00 108 GLU A CA 1
ATOM 886 C C . GLU A 1 108 ? 2.629 -6.856 6.862 1.00 98.00 108 GLU A C 1
ATOM 888 O O . GLU A 1 108 ? 3.848 -6.796 6.705 1.00 98.00 108 GLU A O 1
ATOM 893 N N . LEU A 1 109 ? 1.790 -5.931 6.384 1.00 98.00 109 LEU A N 1
ATOM 894 C CA . LEU A 1 109 ? 2.225 -4.735 5.658 1.00 98.00 109 LEU A CA 1
ATOM 895 C C . LEU A 1 109 ? 3.199 -3.893 6.493 1.00 98.00 109 LEU A C 1
ATOM 897 O O . LEU A 1 109 ? 4.259 -3.514 6.007 1.00 98.00 109 LEU A O 1
ATOM 901 N N . GLU A 1 110 ? 2.889 -3.650 7.766 1.00 98.25 110 GLU A N 1
ATOM 902 C CA . GLU A 1 110 ? 3.765 -2.893 8.668 1.00 98.25 110 GLU A CA 1
ATOM 903 C C . GLU A 1 110 ? 5.098 -3.592 8.936 1.00 98.25 110 GLU A C 1
ATOM 905 O O . GLU A 1 110 ? 6.132 -2.931 9.007 1.00 98.25 110 GLU A O 1
ATOM 910 N N . LYS A 1 111 ? 5.098 -4.924 9.079 1.00 98.00 111 LYS A N 1
ATOM 911 C CA . LYS A 1 111 ? 6.339 -5.701 9.219 1.00 98.00 111 LYS A CA 1
ATOM 912 C C . LYS A 1 111 ? 7.197 -5.597 7.967 1.00 98.00 111 LYS A C 1
ATOM 914 O O . LYS A 1 111 ? 8.407 -5.431 8.072 1.00 98.00 111 LYS A O 1
ATOM 919 N N . GLU A 1 112 ? 6.583 -5.685 6.794 1.00 97.88 112 GLU A N 1
ATOM 920 C CA . GLU A 1 112 ? 7.313 -5.550 5.540 1.00 97.88 112 GLU A CA 1
ATOM 921 C C . GLU A 1 112 ? 7.854 -4.136 5.351 1.00 97.88 112 GLU A C 1
ATOM 923 O O . GLU A 1 112 ? 9.014 -3.962 4.989 1.00 97.88 112 GLU A O 1
ATOM 928 N N . MET A 1 113 ? 7.062 -3.122 5.694 1.00 97.06 113 MET A N 1
ATOM 929 C CA . MET A 1 113 ? 7.519 -1.740 5.724 1.00 97.06 113 MET A CA 1
ATOM 930 C C . MET A 1 113 ? 8.705 -1.566 6.670 1.00 97.06 113 MET A C 1
ATOM 932 O O . MET A 1 113 ? 9.704 -0.973 6.283 1.00 97.06 113 MET A O 1
ATOM 936 N N . GLN A 1 114 ? 8.653 -2.156 7.866 1.00 96.88 114 GLN A N 1
ATOM 937 C CA . GLN A 1 114 ? 9.778 -2.159 8.795 1.00 96.88 114 GLN A CA 1
ATOM 938 C C . GLN A 1 114 ? 11.031 -2.798 8.173 1.00 96.88 114 GLN A C 1
ATOM 940 O O . GLN A 1 114 ? 12.131 -2.266 8.331 1.00 96.88 114 GLN A O 1
ATOM 945 N N . ASN A 1 115 ? 10.885 -3.923 7.467 1.00 96.38 115 ASN A N 1
ATOM 946 C CA . ASN A 1 115 ? 11.992 -4.604 6.787 1.00 96.38 115 ASN A CA 1
ATOM 947 C C . ASN A 1 115 ? 12.593 -3.752 5.662 1.00 96.38 115 ASN A C 1
ATOM 949 O O . ASN A 1 115 ? 13.813 -3.730 5.498 1.00 96.38 115 ASN A O 1
ATOM 953 N N . LEU A 1 116 ? 11.755 -3.073 4.879 1.00 95.75 116 LEU A N 1
ATOM 954 C CA . LEU A 1 116 ? 12.189 -2.194 3.795 1.00 95.75 116 LEU A CA 1
ATOM 955 C C . LEU A 1 116 ? 12.863 -0.931 4.342 1.00 95.75 116 LEU A C 1
ATOM 957 O O . LEU A 1 116 ? 13.914 -0.542 3.842 1.00 95.75 116 LEU A O 1
ATOM 961 N N . THR A 1 117 ? 12.351 -0.354 5.431 1.00 95.38 117 THR A N 1
ATOM 962 C CA . THR A 1 117 ? 13.018 0.763 6.112 1.00 95.38 117 THR A CA 1
ATOM 963 C C . THR A 1 117 ? 14.399 0.368 6.633 1.00 95.38 117 THR A C 1
ATOM 965 O O . THR A 1 117 ? 15.346 1.122 6.460 1.00 95.38 117 THR A O 1
ATOM 968 N N . HIS A 1 118 ? 14.570 -0.829 7.213 1.00 93.81 118 HIS A N 1
ATOM 969 C CA . HIS A 1 118 ? 15.904 -1.308 7.619 1.00 93.81 118 HIS A CA 1
ATOM 970 C C . HIS A 1 118 ? 16.882 -1.444 6.444 1.00 93.81 118 HIS A C 1
ATOM 972 O O . HIS A 1 118 ? 18.091 -1.400 6.651 1.00 93.81 118 HIS A O 1
ATOM 978 N N . GLN A 1 119 ? 16.372 -1.634 5.228 1.00 92.94 119 GLN A N 1
ATOM 979 C CA . GLN A 1 119 ? 17.170 -1.673 4.003 1.00 92.94 119 GLN A CA 1
ATOM 980 C C . GLN A 1 119 ? 17.426 -0.273 3.417 1.00 92.94 119 GLN A C 1
ATOM 982 O O . GLN A 1 119 ? 18.062 -0.175 2.373 1.00 92.94 119 GLN A O 1
ATOM 987 N N . GLY A 1 120 ? 16.969 0.792 4.086 1.00 92.94 120 GLY A N 1
ATOM 988 C CA . GLY A 1 120 ? 17.170 2.176 3.663 1.00 92.94 120 GLY A CA 1
ATOM 989 C C . GLY A 1 120 ? 16.054 2.738 2.784 1.00 92.94 120 GLY A C 1
ATOM 990 O O . GLY A 1 120 ? 16.292 3.693 2.057 1.00 92.94 120 GLY A O 1
ATOM 991 N N . MET A 1 121 ? 14.844 2.171 2.802 1.00 93.75 121 MET A N 1
ATOM 992 C CA . MET A 1 121 ? 13.729 2.686 1.998 1.00 93.75 121 MET A CA 1
ATOM 993 C C . MET A 1 121 ? 12.911 3.743 2.744 1.00 93.75 121 MET A C 1
ATOM 995 O O . MET A 1 121 ? 12.321 3.456 3.794 1.00 93.75 121 MET A O 1
ATOM 999 N N . LEU A 1 122 ? 12.803 4.928 2.147 1.00 94.25 122 LEU A N 1
ATOM 1000 C CA . LEU A 1 122 ? 11.804 5.936 2.487 1.00 94.25 122 LEU A CA 1
ATOM 1001 C C . LEU A 1 122 ? 10.643 5.819 1.493 1.00 94.25 122 LEU A C 1
ATOM 1003 O O . LEU A 1 122 ? 10.849 5.789 0.281 1.00 94.25 122 LEU A O 1
ATOM 1007 N N . MET A 1 123 ? 9.435 5.664 2.015 1.00 93.94 123 MET A N 1
ATOM 1008 C CA . MET A 1 123 ? 8.231 5.488 1.213 1.00 93.94 123 MET A CA 1
ATOM 1009 C C . MET A 1 123 ? 7.557 6.839 1.077 1.00 93.94 123 MET A C 1
ATOM 1011 O O . MET A 1 123 ? 7.007 7.317 2.057 1.00 93.94 123 MET A O 1
ATOM 1015 N N . ASP A 1 124 ? 7.581 7.411 -0.118 1.00 87.06 124 ASP A N 1
ATOM 1016 C CA . ASP A 1 124 ? 6.840 8.627 -0.442 1.00 87.06 124 ASP A CA 1
ATOM 1017 C C . ASP A 1 124 ? 5.659 8.265 -1.341 1.00 87.06 124 ASP A C 1
ATOM 1019 O O . ASP A 1 124 ? 5.814 7.454 -2.249 1.00 87.06 124 ASP A O 1
ATOM 1023 N N . ASP A 1 125 ? 4.489 8.869 -1.126 1.00 86.44 125 ASP A N 1
ATOM 1024 C CA . ASP A 1 125 ? 3.278 8.626 -1.931 1.00 86.44 125 ASP A CA 1
ATOM 1025 C C . ASP A 1 125 ? 2.595 7.260 -1.681 1.00 86.44 125 ASP A C 1
ATOM 1027 O O . ASP A 1 125 ? 1.978 6.653 -2.565 1.00 86.44 125 ASP A O 1
ATOM 1031 N N . LEU A 1 126 ? 2.650 6.759 -0.439 1.00 90.62 126 LEU A N 1
ATOM 1032 C CA . LEU A 1 126 ? 1.835 5.615 -0.006 1.00 90.62 126 LEU A CA 1
ATOM 1033 C C . LEU A 1 126 ? 0.398 6.066 0.315 1.00 90.62 126 LEU A C 1
ATOM 1035 O O . LEU A 1 126 ? -0.026 6.106 1.472 1.00 90.62 126 LEU A O 1
ATOM 1039 N N . ASN A 1 127 ? -0.350 6.401 -0.733 1.00 89.62 127 ASN A N 1
ATOM 1040 C CA . ASN A 1 127 ? -1.751 6.816 -0.664 1.00 89.62 127 ASN A CA 1
ATOM 1041 C C . ASN A 1 127 ? -2.733 5.637 -0.890 1.00 89.62 127 ASN A C 1
ATOM 1043 O O . ASN A 1 127 ? -2.330 4.509 -1.192 1.00 89.62 127 ASN A O 1
ATOM 1047 N N . GLN A 1 128 ? -4.035 5.894 -0.736 1.00 88.06 128 GLN A N 1
ATOM 1048 C CA . GLN A 1 128 ? -5.088 4.878 -0.852 1.00 88.06 128 GLN A CA 1
ATOM 1049 C C . GLN A 1 128 ? -5.242 4.288 -2.261 1.00 88.06 128 GLN A C 1
ATOM 1051 O O . GLN A 1 128 ? -5.550 3.103 -2.376 1.00 88.06 128 GLN A O 1
ATOM 1056 N N . ASP A 1 129 ? -4.952 5.063 -3.309 1.00 90.06 129 ASP A N 1
ATOM 1057 C CA . ASP A 1 129 ? -5.056 4.623 -4.708 1.00 90.06 129 ASP A CA 1
ATOM 1058 C C . ASP A 1 129 ? -3.927 3.631 -5.060 1.00 90.06 129 ASP A C 1
ATOM 1060 O O . ASP A 1 129 ? -4.020 2.843 -6.004 1.00 90.06 129 ASP A O 1
ATOM 1064 N N . ASN A 1 130 ? -2.857 3.633 -4.260 1.00 93.69 130 ASN A N 1
ATOM 1065 C CA . ASN A 1 130 ? -1.697 2.762 -4.409 1.00 93.69 130 ASN A CA 1
ATOM 1066 C C . ASN A 1 130 ? -1.773 1.489 -3.550 1.00 93.69 130 ASN A C 1
ATOM 1068 O O . ASN A 1 130 ? -0.882 0.636 -3.641 1.00 93.69 130 ASN A O 1
ATOM 1072 N N . LEU A 1 131 ? -2.825 1.325 -2.740 1.00 96.19 131 LEU A N 1
ATOM 1073 C CA . LEU A 1 131 ? -2.986 0.205 -1.815 1.00 96.19 131 LEU A CA 1
ATOM 1074 C C . LEU A 1 131 ? -4.136 -0.712 -2.246 1.00 96.19 131 LEU A C 1
ATOM 1076 O O . LEU A 1 131 ? -5.301 -0.331 -2.250 1.00 96.19 131 LEU A O 1
ATOM 1080 N N . PHE A 1 132 ? -3.803 -1.962 -2.556 1.00 96.75 132 PHE A N 1
ATOM 1081 C CA . PHE A 1 132 ? -4.740 -2.998 -2.982 1.00 96.75 132 PHE A CA 1
ATOM 1082 C C . PHE A 1 132 ? -4.851 -4.087 -1.921 1.00 96.75 132 PHE A C 1
ATOM 1084 O O . PHE A 1 132 ? -3.882 -4.376 -1.218 1.00 96.75 132 PHE A O 1
ATOM 1091 N N . TYR A 1 133 ? -6.012 -4.727 -1.825 1.00 96.44 133 TYR A N 1
ATOM 1092 C CA . TYR A 1 133 ? -6.283 -5.782 -0.858 1.00 96.44 133 TYR A CA 1
ATOM 1093 C C . TYR A 1 133 ? -7.029 -6.964 -1.476 1.00 96.44 133 TYR A C 1
ATOM 1095 O O . TYR A 1 133 ? -8.018 -6.807 -2.195 1.00 96.44 133 TYR A O 1
ATOM 1103 N N . GLU A 1 134 ? -6.589 -8.168 -1.120 1.00 95.00 134 GLU A N 1
ATOM 1104 C CA . GLU A 1 134 ? -7.295 -9.420 -1.372 1.00 95.00 134 GLU A CA 1
ATOM 1105 C C . GLU A 1 134 ? -7.237 -10.301 -0.123 1.00 95.00 134 GLU A C 1
ATOM 1107 O O . GLU A 1 134 ? -6.152 -10.614 0.357 1.00 95.00 134 GLU A O 1
ATOM 1112 N N . GLU A 1 135 ? -8.379 -10.795 0.361 1.00 91.81 135 GLU A N 1
ATOM 1113 C CA . GLU A 1 135 ? -8.463 -11.564 1.616 1.00 91.81 135 GLU A CA 1
ATOM 1114 C C . GLU A 1 135 ? -7.456 -12.726 1.701 1.00 91.81 135 GLU A C 1
ATOM 1116 O O . GLU A 1 135 ? -6.872 -12.983 2.752 1.00 91.81 135 GLU A O 1
ATOM 1121 N N . LYS A 1 136 ? -7.203 -13.409 0.578 1.00 92.00 136 LYS A N 1
ATOM 1122 C CA . LYS A 1 136 ? -6.280 -14.550 0.514 1.00 92.00 136 LYS A CA 1
ATOM 1123 C C . LYS A 1 136 ? -4.799 -14.155 0.534 1.00 92.00 136 LYS A C 1
ATOM 1125 O O . LYS A 1 136 ? -3.979 -14.954 0.979 1.00 92.00 136 LYS A O 1
ATOM 1130 N N . ASN A 1 137 ? -4.447 -12.999 -0.026 1.00 90.50 137 ASN A N 1
ATOM 1131 C CA . ASN A 1 137 ? -3.055 -12.607 -0.276 1.00 90.50 137 ASN A CA 1
ATOM 1132 C C . ASN A 1 137 ? -2.622 -11.358 0.512 1.00 90.50 137 ASN A C 1
ATOM 1134 O O . ASN A 1 137 ? -1.449 -11.000 0.459 1.00 90.50 137 ASN A O 1
ATOM 1138 N N . GLY A 1 138 ? -3.534 -10.728 1.252 1.00 95.62 138 GLY A N 1
ATOM 1139 C CA . GLY A 1 138 ? -3.277 -9.517 2.016 1.00 95.62 138 GLY A CA 1
ATOM 1140 C C . GLY A 1 138 ? -3.142 -8.283 1.128 1.00 95.62 138 GLY A C 1
ATOM 1141 O O . GLY A 1 138 ? -3.832 -8.149 0.116 1.00 95.62 138 GLY A O 1
ATOM 1142 N N . PHE A 1 139 ? -2.273 -7.364 1.547 1.00 97.12 139 PHE A N 1
ATOM 1143 C CA . PHE A 1 139 ? -2.051 -6.101 0.854 1.00 97.12 139 PHE A CA 1
ATOM 1144 C C . PHE A 1 139 ? -1.042 -6.222 -0.291 1.00 97.12 139 PHE A C 1
ATOM 1146 O O . PHE A 1 139 ? -0.034 -6.921 -0.186 1.00 97.12 139 PHE A O 1
ATOM 1153 N N . ASN A 1 140 ? -1.277 -5.456 -1.353 1.00 97.00 140 ASN A N 1
ATOM 1154 C CA . ASN A 1 140 ? -0.299 -5.145 -2.382 1.00 97.00 140 ASN A CA 1
ATOM 1155 C C . ASN A 1 140 ? -0.164 -3.631 -2.531 1.00 97.00 140 ASN A C 1
ATOM 1157 O O . ASN A 1 140 ? -1.161 -2.928 -2.640 1.00 97.00 140 ASN A O 1
ATOM 1161 N N . VAL A 1 141 ? 1.073 -3.148 -2.579 1.00 97.00 141 VAL A N 1
ATOM 1162 C CA . VAL A 1 141 ? 1.392 -1.736 -2.792 1.00 97.00 141 VAL A CA 1
ATOM 1163 C C . VAL A 1 141 ? 1.957 -1.566 -4.192 1.00 97.00 141 VAL A C 1
ATOM 1165 O O . VAL A 1 141 ? 2.854 -2.311 -4.603 1.00 97.00 141 VAL A O 1
ATOM 1168 N N . ILE A 1 142 ? 1.421 -0.604 -4.932 1.00 95.12 142 ILE A N 1
ATOM 1169 C CA . ILE A 1 142 ? 1.889 -0.229 -6.265 1.00 95.12 142 ILE A CA 1
ATOM 1170 C C . ILE A 1 142 ? 2.466 1.187 -6.268 1.00 95.12 142 ILE A C 1
ATOM 1172 O O . ILE A 1 142 ? 2.510 1.847 -5.241 1.00 95.12 142 ILE A O 1
ATOM 1176 N N . ASP A 1 143 ? 2.929 1.612 -7.443 1.00 91.25 143 ASP A N 1
ATOM 1177 C CA . ASP A 1 143 ? 3.451 2.956 -7.707 1.00 91.25 143 ASP A CA 1
ATOM 1178 C C . ASP A 1 143 ? 4.596 3.388 -6.781 1.00 91.25 143 ASP A C 1
ATOM 1180 O O . ASP A 1 143 ? 4.661 4.500 -6.276 1.00 91.25 143 ASP A O 1
ATOM 1184 N N . THR A 1 144 ? 5.563 2.491 -6.598 1.00 92.25 144 THR A N 1
ATOM 1185 C CA . THR A 1 144 ? 6.745 2.720 -5.756 1.00 92.25 144 THR A CA 1
ATOM 1186 C C . THR A 1 144 ? 7.783 3.647 -6.402 1.00 92.25 144 THR A C 1
ATOM 1188 O O . THR A 1 144 ? 8.933 3.654 -5.978 1.00 92.25 144 THR A O 1
ATOM 1191 N N . ASP A 1 145 ? 7.444 4.351 -7.485 1.00 90.19 145 ASP A N 1
ATOM 1192 C CA . ASP A 1 145 ? 8.411 5.058 -8.338 1.00 90.19 145 ASP A CA 1
ATOM 1193 C C . ASP A 1 145 ? 9.043 6.269 -7.648 1.00 90.19 145 ASP A C 1
ATOM 1195 O O . ASP A 1 145 ? 10.163 6.649 -7.988 1.00 90.19 145 ASP A O 1
ATOM 1199 N N . PHE A 1 146 ? 8.323 6.863 -6.695 1.00 89.25 146 PHE A N 1
ATOM 1200 C CA . PHE A 1 146 ? 8.757 8.038 -5.942 1.00 89.25 146 PHE A CA 1
ATOM 1201 C C . PHE A 1 146 ? 9.453 7.695 -4.627 1.00 89.25 146 PHE A C 1
ATOM 1203 O O . PHE A 1 146 ? 9.886 8.597 -3.926 1.00 89.25 146 PHE A O 1
ATOM 1210 N N . TYR A 1 147 ? 9.606 6.410 -4.300 1.00 92.88 147 TYR A N 1
ATOM 1211 C CA . TYR A 1 147 ? 10.258 6.008 -3.058 1.00 92.88 147 TYR A CA 1
ATOM 1212 C C . TYR A 1 147 ? 11.752 6.317 -3.134 1.00 92.88 147 TYR A C 1
ATOM 1214 O O . TYR A 1 147 ? 12.395 6.140 -4.173 1.00 92.88 147 TYR A O 1
ATOM 1222 N N . GLU A 1 148 ? 12.341 6.730 -2.023 1.00 91.06 148 GLU A N 1
ATOM 1223 C CA . GLU A 1 148 ? 13.759 7.061 -1.962 1.00 91.06 148 GLU A CA 1
ATOM 1224 C C . GLU A 1 148 ? 14.561 5.929 -1.322 1.00 91.06 148 GLU A C 1
ATOM 1226 O O . GLU A 1 148 ? 14.128 5.262 -0.381 1.00 91.06 148 GLU A O 1
ATOM 1231 N N . THR A 1 149 ? 15.770 5.712 -1.839 1.00 88.25 149 THR A N 1
ATOM 1232 C CA . THR A 1 149 ? 16.775 4.894 -1.159 1.00 88.25 149 THR A CA 1
ATOM 1233 C C . THR A 1 149 ? 17.733 5.825 -0.438 1.00 88.25 149 THR A C 1
ATOM 1235 O O . THR A 1 149 ? 18.388 6.668 -1.049 1.00 88.25 149 THR A O 1
ATOM 1238 N N . THR A 1 150 ? 17.813 5.672 0.874 1.00 84.88 150 THR A N 1
ATOM 1239 C CA . THR A 1 150 ? 18.664 6.452 1.757 1.00 84.88 150 THR A CA 1
ATOM 1240 C C . THR A 1 150 ? 19.648 5.547 2.484 1.00 84.88 150 THR A C 1
ATOM 1242 O O . THR A 1 150 ? 19.339 4.424 2.868 1.00 84.88 150 THR A O 1
ATOM 1245 N N . TYR A 1 151 ? 20.856 6.060 2.688 1.00 73.81 151 TYR A N 1
ATOM 1246 C CA . TYR A 1 151 ? 21.905 5.412 3.479 1.00 73.81 151 TYR A CA 1
ATOM 1247 C C . TYR A 1 151 ? 21.987 6.007 4.894 1.00 73.81 151 TYR A C 1
ATOM 1249 O O . TYR A 1 151 ? 23.009 5.883 5.558 1.00 73.81 151 TYR A O 1
ATOM 1257 N N . ASN A 1 152 ? 20.955 6.742 5.325 1.00 68.44 152 ASN A N 1
ATOM 1258 C CA . ASN A 1 152 ? 20.915 7.369 6.641 1.00 68.44 152 ASN A CA 1
ATOM 1259 C C . ASN A 1 152 ? 20.659 6.312 7.733 1.00 68.44 152 ASN A C 1
ATOM 1261 O O . ASN A 1 152 ? 19.741 5.503 7.616 1.00 68.44 152 ASN A O 1
ATOM 1265 N N . ASP A 1 153 ? 21.450 6.359 8.805 1.00 67.75 153 ASP A N 1
ATOM 1266 C CA . ASP A 1 153 ? 21.430 5.389 9.905 1.00 67.75 153 ASP A CA 1
ATOM 1267 C C . ASP A 1 153 ? 20.281 5.607 10.916 1.00 67.75 153 ASP A C 1
ATOM 1269 O O . ASP A 1 153 ?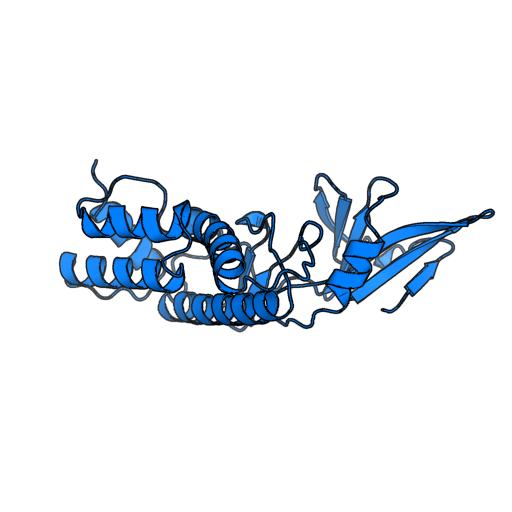 20.098 4.794 11.828 1.00 67.75 153 ASP A O 1
ATOM 1273 N N . ASP A 1 154 ? 19.477 6.675 10.796 1.00 90.00 154 ASP A N 1
ATOM 1274 C CA . ASP A 1 154 ? 18.329 6.900 11.692 1.00 90.00 154 ASP A CA 1
ATOM 1275 C C . ASP A 1 154 ? 17.078 6.118 11.263 1.00 90.00 154 ASP A C 1
ATOM 1277 O O . ASP A 1 154 ? 16.047 6.674 10.865 1.00 90.00 154 ASP A O 1
ATOM 1281 N N . PHE A 1 155 ? 17.163 4.795 11.413 1.00 91.38 155 PHE A N 1
ATOM 1282 C CA . PHE A 1 155 ? 16.049 3.872 11.198 1.00 91.38 155 PHE A CA 1
ATOM 1283 C C . PHE A 1 155 ? 14.778 4.308 11.945 1.00 91.38 155 PHE A C 1
ATOM 1285 O O . PHE A 1 155 ? 13.668 4.207 11.423 1.00 91.38 155 PHE A O 1
ATOM 1292 N N . LYS A 1 156 ? 14.917 4.789 13.189 1.00 92.88 156 LYS A N 1
ATOM 1293 C CA . LYS A 1 156 ? 13.762 5.127 14.028 1.00 92.88 156 LYS A CA 1
ATOM 1294 C C . LYS A 1 156 ? 12.995 6.302 13.440 1.00 92.88 156 LYS A C 1
ATOM 1296 O O . LYS A 1 156 ? 11.766 6.282 13.477 1.00 92.88 156 LYS A O 1
ATOM 1301 N N . HIS A 1 157 ? 13.691 7.323 12.955 1.00 93.50 157 HIS A N 1
ATOM 1302 C CA . HIS A 1 157 ? 13.044 8.450 12.302 1.00 93.50 157 HIS A CA 1
ATOM 1303 C C . HIS A 1 157 ? 12.413 8.037 10.971 1.00 93.50 157 HIS A C 1
ATOM 1305 O O . HIS A 1 157 ? 11.225 8.281 10.784 1.00 93.50 157 HIS A O 1
ATOM 1311 N N . GLN A 1 158 ? 13.143 7.325 10.110 1.00 94.19 158 GLN A N 1
ATOM 1312 C CA . GLN A 1 158 ? 12.627 6.869 8.811 1.00 94.19 158 GLN A CA 1
ATOM 1313 C C . GLN A 1 158 ? 11.383 5.994 8.951 1.00 94.19 158 GLN A C 1
ATOM 1315 O O . GLN A 1 158 ? 10.401 6.176 8.239 1.00 94.19 158 GLN A O 1
ATOM 1320 N N . TYR A 1 159 ? 11.387 5.067 9.911 1.00 95.75 159 TYR A N 1
ATOM 1321 C CA . TYR A 1 159 ? 10.244 4.184 10.109 1.00 95.75 159 TYR A CA 1
ATOM 1322 C C . TYR A 1 159 ? 9.008 4.961 10.568 1.00 95.75 159 TYR A C 1
ATOM 1324 O O . TYR A 1 159 ? 7.895 4.621 10.179 1.00 95.75 159 TYR A O 1
ATOM 1332 N N . LYS A 1 160 ? 9.185 6.031 11.354 1.00 95.81 160 LYS A N 1
ATOM 1333 C CA . LYS A 1 160 ? 8.076 6.923 11.713 1.00 95.81 160 LYS A CA 1
ATOM 1334 C C . LYS A 1 160 ? 7.531 7.675 10.507 1.00 95.81 160 LYS A C 1
ATOM 1336 O O . LYS A 1 160 ? 6.317 7.807 10.415 1.00 95.81 160 LYS A O 1
ATOM 1341 N N . GLU A 1 161 ? 8.388 8.148 9.608 1.00 94.94 161 GLU A N 1
ATOM 1342 C CA . GLU A 1 161 ? 7.942 8.823 8.385 1.00 94.94 161 GLU A CA 1
ATOM 1343 C C . GLU A 1 161 ? 7.155 7.863 7.483 1.00 94.94 161 GLU A C 1
ATOM 1345 O O . GLU A 1 161 ? 6.004 8.151 7.167 1.00 94.94 161 GLU A O 1
ATOM 1350 N N . ASN A 1 162 ? 7.663 6.652 7.232 1.00 96.00 162 ASN A N 1
ATOM 1351 C CA . ASN A 1 162 ? 6.914 5.639 6.475 1.00 96.00 162 ASN A CA 1
ATOM 1352 C C . ASN A 1 162 ? 5.583 5.268 7.162 1.00 96.00 162 ASN A C 1
ATOM 1354 O O . ASN A 1 162 ? 4.555 5.086 6.509 1.00 96.00 162 ASN A O 1
ATOM 1358 N N . LEU A 1 163 ? 5.569 5.186 8.501 1.00 96.94 163 LEU A N 1
ATOM 1359 C CA . LEU A 1 163 ? 4.331 4.967 9.251 1.00 96.94 163 LEU A CA 1
ATOM 1360 C C . LEU A 1 163 ? 3.337 6.113 9.071 1.00 96.94 163 LEU A C 1
ATOM 1362 O O . LEU A 1 163 ? 2.143 5.830 9.037 1.00 96.94 163 LEU A O 1
ATOM 1366 N N . LYS A 1 164 ? 3.776 7.374 8.981 1.00 95.88 164 LYS A N 1
ATOM 1367 C CA . LYS A 1 164 ? 2.877 8.520 8.763 1.00 95.88 164 LYS A CA 1
ATOM 1368 C C . LYS A 1 164 ? 2.180 8.421 7.412 1.00 95.88 164 LYS A C 1
ATOM 1370 O O . LYS A 1 164 ? 0.965 8.601 7.364 1.00 95.88 164 LYS A O 1
ATOM 1375 N N . GLU A 1 165 ? 2.918 8.056 6.370 1.00 94.25 165 GLU A N 1
ATOM 1376 C CA . GLU A 1 165 ? 2.377 7.856 5.023 1.00 94.25 165 GLU A CA 1
ATOM 1377 C C . GLU A 1 165 ? 1.292 6.769 5.022 1.00 94.25 165 GLU A C 1
ATOM 1379 O O . GLU A 1 165 ? 0.140 7.027 4.666 1.00 94.25 165 GLU A O 1
ATOM 1384 N N . LEU A 1 166 ? 1.583 5.589 5.586 1.00 96.12 166 LEU A N 1
ATOM 1385 C CA . LEU A 1 166 ? 0.562 4.545 5.737 1.00 96.12 166 LEU A CA 1
ATOM 1386 C C . LEU A 1 166 ? -0.606 5.000 6.632 1.00 96.12 166 LEU A C 1
ATOM 1388 O O . LEU A 1 166 ? -1.763 4.674 6.369 1.00 96.12 166 LEU A O 1
ATOM 1392 N N . SER A 1 167 ? -0.325 5.750 7.700 1.00 96.19 167 SER A N 1
ATOM 1393 C CA . SER A 1 167 ? -1.350 6.233 8.633 1.00 96.19 167 SER A CA 1
ATOM 1394 C C . SER A 1 167 ? -2.354 7.145 7.946 1.00 96.19 167 SER A C 1
ATOM 1396 O O . SER A 1 167 ? -3.542 7.027 8.234 1.00 96.19 167 SER A O 1
ATOM 1398 N N . ALA A 1 168 ? -1.914 8.023 7.041 1.00 93.25 168 ALA A N 1
ATOM 1399 C CA . ALA A 1 168 ? -2.812 8.888 6.280 1.00 93.25 168 ALA A CA 1
ATOM 1400 C C . ALA A 1 168 ? -3.836 8.057 5.491 1.00 93.25 168 ALA A C 1
ATOM 1402 O O . ALA A 1 168 ? -5.041 8.277 5.628 1.00 93.25 168 ALA A O 1
ATOM 1403 N N . THR A 1 169 ? -3.365 7.028 4.784 1.00 93.81 169 THR A N 1
ATOM 1404 C CA . THR A 1 169 ? -4.202 6.085 4.029 1.00 93.81 169 THR A CA 1
ATOM 1405 C C . THR A 1 169 ? -5.168 5.311 4.925 1.00 93.81 169 THR A C 1
ATOM 1407 O O . THR 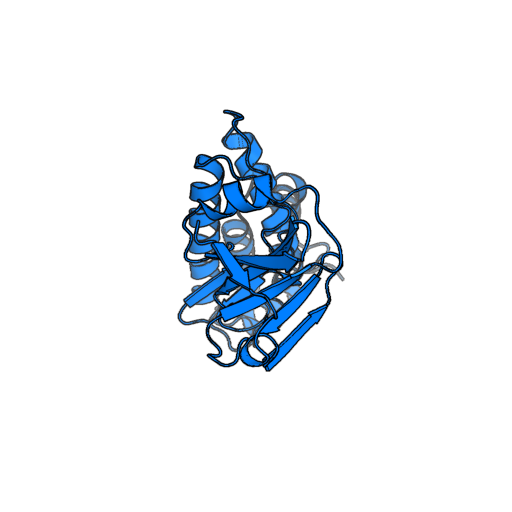A 1 169 ? -6.375 5.286 4.684 1.00 93.81 169 THR A O 1
ATOM 1410 N N . ILE A 1 170 ? -4.679 4.717 6.017 1.00 95.81 170 ILE A N 1
ATOM 1411 C CA . ILE A 1 170 ? -5.525 3.936 6.932 1.00 95.81 170 ILE A CA 1
ATOM 1412 C C . ILE A 1 170 ? -6.566 4.814 7.633 1.00 95.81 170 ILE A C 1
ATOM 1414 O O . ILE A 1 170 ? -7.722 4.409 7.785 1.00 95.81 170 ILE A O 1
ATOM 1418 N N . ILE A 1 171 ? -6.180 6.021 8.056 1.00 95.81 171 ILE A N 1
ATOM 1419 C CA . ILE A 1 171 ? -7.108 6.973 8.666 1.00 95.81 171 ILE A CA 1
ATOM 1420 C C . ILE A 1 171 ? -8.164 7.385 7.647 1.00 95.81 171 ILE A C 1
ATOM 1422 O O . ILE A 1 171 ? -9.336 7.418 8.005 1.00 95.81 171 ILE A O 1
ATOM 1426 N N . HIS A 1 172 ? -7.788 7.651 6.397 1.00 92.81 172 HIS A N 1
ATOM 1427 C CA . HIS A 1 172 ? -8.735 7.995 5.344 1.00 92.81 172 HIS A CA 1
ATOM 1428 C C . HIS A 1 172 ? -9.762 6.875 5.105 1.00 92.81 172 HIS A C 1
ATOM 1430 O O . HIS A 1 172 ? -10.966 7.120 5.202 1.00 92.81 172 HIS A O 1
ATOM 1436 N N . CYS A 1 173 ? -9.300 5.644 4.869 1.00 93.25 173 CYS A N 1
ATOM 1437 C CA . CYS A 1 173 ? -10.165 4.535 4.463 1.00 93.25 173 CYS A CA 1
ATOM 1438 C C . CYS A 1 173 ? -11.007 3.953 5.612 1.00 93.25 173 CYS A C 1
ATOM 1440 O O . CYS A 1 173 ? -12.185 3.652 5.416 1.00 93.25 173 CYS A O 1
ATOM 1442 N N . LEU A 1 174 ? -10.430 3.785 6.810 1.00 95.00 174 LEU A N 1
ATOM 1443 C CA . LEU A 1 174 ? -11.087 3.067 7.913 1.00 95.00 174 LEU A CA 1
ATOM 1444 C C . LEU A 1 174 ? -11.633 3.990 9.002 1.00 95.00 174 LEU A C 1
ATOM 1446 O O . LEU A 1 174 ? -12.786 3.865 9.406 1.00 95.00 174 LEU A O 1
ATOM 1450 N N . ILE A 1 175 ? -10.803 4.898 9.515 1.00 93.56 175 ILE A N 1
ATOM 1451 C CA . ILE A 1 175 ? -11.168 5.719 10.681 1.00 93.56 175 ILE A CA 1
ATOM 1452 C C . ILE A 1 175 ? -12.073 6.885 10.274 1.00 93.56 175 ILE A C 1
ATOM 1454 O O . ILE A 1 175 ? -13.014 7.211 10.997 1.00 93.56 175 ILE A O 1
ATOM 1458 N N . ARG A 1 176 ? -11.819 7.446 9.085 1.00 88.00 176 ARG A N 1
ATOM 1459 C CA . ARG A 1 176 ? -12.441 8.623 8.470 1.00 88.00 176 ARG A CA 1
ATOM 1460 C C . ARG A 1 176 ? -12.282 9.868 9.350 1.00 88.00 176 ARG A C 1
ATOM 1462 O O . ARG A 1 176 ? -12.742 9.895 10.489 1.00 88.00 176 ARG A O 1
ATOM 1469 N N . TYR A 1 177 ? -11.652 10.916 8.818 1.00 82.44 177 TYR A N 1
ATOM 1470 C CA . TYR A 1 177 ? -11.385 12.153 9.564 1.00 82.44 177 TYR A CA 1
ATOM 1471 C C . TYR A 1 177 ? -12.620 12.670 10.320 1.00 82.44 177 TYR A C 1
ATOM 1473 O O . TYR A 1 177 ? -13.734 12.684 9.795 1.00 82.44 177 TYR A O 1
ATOM 1481 N N . GLY A 1 178 ? -12.409 13.099 11.562 1.00 85.56 178 GLY A N 1
ATOM 1482 C CA . GLY A 1 178 ? -13.460 13.599 12.437 1.00 85.56 178 GLY A CA 1
ATOM 1483 C C . GLY A 1 178 ? -12.992 13.691 13.884 1.00 85.56 178 GLY A C 1
ATOM 1484 O O . GLY A 1 178 ? -11.906 13.222 14.227 1.00 85.56 178 GLY A O 1
ATOM 1485 N N . GLN A 1 179 ? -13.821 14.306 14.724 1.00 91.88 179 GLN A N 1
ATOM 1486 C CA . GLN A 1 179 ? -13.616 14.322 16.166 1.00 91.88 179 GLN A CA 1
ATOM 1487 C C . GLN A 1 179 ? -14.387 13.164 16.803 1.00 91.88 179 GLN A C 1
ATOM 1489 O O . GLN A 1 179 ? -15.570 12.965 16.525 1.00 91.88 179 GLN A O 1
ATOM 1494 N N . PHE A 1 180 ? -13.725 12.414 17.677 1.00 95.62 180 PHE A N 1
ATOM 1495 C CA . PHE A 1 180 ? -14.320 11.287 18.399 1.00 95.62 180 PHE A CA 1
ATOM 1496 C C . PHE A 1 180 ? -14.733 11.690 19.816 1.00 95.62 180 PHE A C 1
ATOM 1498 O O . PHE A 1 180 ? -14.159 12.612 20.397 1.00 95.62 180 PHE A O 1
ATOM 1505 N N . GLU A 1 181 ? -15.714 10.999 20.395 1.00 95.12 181 GLU A N 1
ATOM 1506 C CA . GLU A 1 181 ? -16.217 11.292 21.747 1.00 95.12 181 GLU A CA 1
ATOM 1507 C C . GLU A 1 181 ? -15.154 11.083 22.846 1.00 95.12 181 GLU A C 1
ATOM 1509 O O . GLU A 1 181 ? -15.223 11.698 23.909 1.00 95.12 181 GLU A O 1
ATOM 1514 N N . SER A 1 182 ? -14.149 10.238 22.591 1.00 95.56 182 SER A N 1
ATOM 1515 C CA . SER A 1 182 ? -13.038 9.969 23.510 1.00 95.56 182 SER A CA 1
ATOM 1516 C C . SER A 1 182 ? -11.817 10.812 23.164 1.00 95.56 182 SER A C 1
ATOM 1518 O O . SER A 1 182 ? -11.302 10.772 22.044 1.00 95.56 182 SER A O 1
ATOM 1520 N N . LYS A 1 183 ? -11.294 11.534 24.161 1.00 95.69 183 LYS A N 1
ATOM 1521 C CA . LYS A 1 183 ? -10.029 12.265 24.038 1.00 95.69 183 LYS A CA 1
ATOM 1522 C C . LYS A 1 183 ? -8.879 11.322 23.679 1.00 95.69 183 LYS A C 1
ATOM 1524 O O . LYS A 1 183 ? -8.067 11.655 22.826 1.00 95.69 183 LYS A O 1
ATOM 1529 N N . GLU A 1 184 ? -8.848 10.141 24.285 1.00 96.12 184 GLU A N 1
ATOM 1530 C CA . GLU A 1 184 ? -7.820 9.126 24.060 1.00 96.12 184 GLU A CA 1
ATOM 1531 C C . GLU A 1 184 ? -7.779 8.677 22.595 1.00 96.12 184 GLU A C 1
ATOM 1533 O O . GLU A 1 184 ? -6.694 8.579 22.029 1.00 96.12 184 GLU A O 1
ATOM 1538 N N . LEU A 1 185 ? -8.942 8.475 21.960 1.00 96.81 185 LEU A N 1
ATOM 1539 C CA . LEU A 1 185 ? -9.016 8.135 20.536 1.00 96.81 185 LEU A CA 1
ATOM 1540 C C . LEU A 1 185 ? -8.505 9.271 19.643 1.00 96.81 185 LEU A C 1
ATOM 1542 O O . LEU A 1 185 ? -7.741 9.020 18.715 1.00 96.81 185 LEU A O 1
ATOM 1546 N N . ASN A 1 186 ? -8.875 10.522 19.934 1.00 96.62 186 ASN A N 1
ATOM 1547 C CA . ASN A 1 186 ? -8.363 11.673 19.182 1.00 96.62 186 ASN A CA 1
ATOM 1548 C C . ASN A 1 186 ? -6.834 11.799 19.321 1.00 96.62 186 ASN A C 1
ATOM 1550 O O . ASN A 1 186 ? -6.130 11.974 18.326 1.00 96.62 186 ASN A O 1
ATOM 1554 N N . ASP A 1 187 ? -6.308 11.642 20.539 1.00 96.62 187 ASP A N 1
ATOM 1555 C CA . ASP A 1 187 ? -4.866 11.657 20.800 1.00 96.62 187 ASP A CA 1
ATOM 1556 C C . ASP A 1 187 ? -4.151 10.507 20.067 1.00 96.62 187 ASP A C 1
ATOM 1558 O O . ASP A 1 187 ? -3.037 10.690 19.569 1.00 96.62 187 ASP A O 1
ATOM 1562 N N . ALA A 1 188 ? -4.772 9.325 19.980 1.00 97.12 188 ALA A N 1
ATOM 1563 C CA . ALA A 1 188 ? -4.238 8.179 19.246 1.00 97.12 188 ALA A CA 1
ATOM 1564 C C . ALA A 1 188 ? -4.175 8.446 17.734 1.00 97.12 188 ALA A C 1
ATOM 1566 O O . ALA A 1 188 ? -3.140 8.188 17.116 1.00 97.12 188 ALA A O 1
ATOM 1567 N N . VAL A 1 189 ? -5.225 9.039 17.152 1.00 97.12 189 VAL A N 1
ATOM 1568 C CA . VAL A 1 189 ? -5.248 9.444 15.734 1.00 97.12 189 VAL A CA 1
ATOM 1569 C C . VAL A 1 189 ? -4.122 10.430 15.436 1.00 97.12 189 VAL A C 1
ATOM 1571 O O . VAL A 1 189 ? -3.386 10.233 14.472 1.00 97.12 189 VAL A O 1
ATOM 1574 N N . ILE A 1 190 ? -3.918 11.440 16.288 1.00 96.00 190 ILE A N 1
ATOM 1575 C CA . ILE A 1 190 ? -2.828 12.415 16.123 1.00 96.00 190 ILE A CA 1
ATOM 1576 C C . ILE A 1 190 ? -1.459 11.726 16.227 1.00 96.00 190 ILE A C 1
ATOM 1578 O O . ILE A 1 190 ? -0.585 11.942 15.388 1.00 96.00 190 ILE A O 1
ATOM 1582 N N . LYS A 1 191 ? -1.256 10.868 17.234 1.00 97.25 191 LYS A N 1
ATOM 1583 C CA . LYS A 1 191 ? 0.004 10.125 17.419 1.00 97.25 191 LYS A CA 1
ATOM 1584 C C . LYS A 1 191 ? 0.326 9.196 16.253 1.00 97.25 191 LYS A C 1
ATOM 1586 O O . LYS A 1 191 ? 1.506 9.023 15.951 1.00 97.25 191 LYS A O 1
ATOM 1591 N N . CYS A 1 192 ? -0.690 8.614 15.630 1.00 97.00 192 CYS A N 1
ATOM 1592 C CA . CYS A 1 192 ? -0.555 7.770 14.453 1.00 97.00 192 CYS A CA 1
ATOM 1593 C C . CYS A 1 192 ? -0.282 8.623 13.202 1.00 97.00 192 CYS A C 1
ATOM 1595 O O . CYS A 1 192 ? 0.823 8.581 12.671 1.00 97.00 192 CYS A O 1
ATOM 1597 N N . GLY A 1 193 ? -1.224 9.485 12.812 1.00 94.56 193 GLY A N 1
ATOM 1598 C CA . GLY A 1 193 ? -1.171 10.241 11.557 1.00 94.56 193 GLY A CA 1
ATOM 1599 C C . GLY A 1 193 ? -0.112 11.341 11.503 1.00 94.56 193 GLY A C 1
ATOM 1600 O O . GLY A 1 193 ? 0.616 11.441 10.523 1.00 94.56 193 GLY A O 1
ATOM 1601 N N . ALA A 1 194 ? 0.010 12.172 12.542 1.00 93.38 194 ALA A N 1
ATOM 1602 C CA . ALA A 1 194 ? 0.905 13.333 12.494 1.00 93.38 194 ALA A CA 1
ATOM 1603 C C . ALA A 1 194 ? 2.356 12.990 12.862 1.00 93.38 194 ALA A C 1
ATOM 1605 O O . ALA A 1 194 ? 3.286 13.661 12.416 1.00 93.38 194 ALA A O 1
ATOM 1606 N N . TYR A 1 195 ? 2.554 11.966 13.698 1.00 95.00 195 TYR A N 1
ATOM 1607 C CA . TYR A 1 195 ? 3.853 11.697 14.319 1.00 95.00 195 TYR A CA 1
ATOM 1608 C C . TYR A 1 195 ? 4.422 10.299 14.052 1.00 95.00 195 TYR A C 1
ATOM 1610 O O . TYR A 1 195 ? 5.560 10.048 14.452 1.00 95.00 195 TYR A O 1
ATOM 1618 N N . GLY A 1 196 ? 3.655 9.372 13.463 1.00 95.38 196 GLY A N 1
ATOM 1619 C CA . GLY A 1 196 ? 4.111 7.996 13.221 1.00 95.38 196 GLY A CA 1
ATOM 1620 C C . GLY A 1 196 ? 4.503 7.246 14.500 1.00 95.38 196 GLY A C 1
ATOM 1621 O O . GLY A 1 196 ? 5.283 6.299 14.467 1.00 95.38 196 GLY A O 1
ATOM 1622 N N . ASN A 1 197 ? 4.018 7.690 15.664 1.00 96.31 197 ASN A N 1
ATOM 1623 C CA . ASN A 1 197 ? 4.384 7.129 16.968 1.00 96.31 197 ASN A CA 1
ATOM 1624 C C . ASN A 1 197 ? 3.569 5.878 17.319 1.00 96.31 197 ASN A C 1
ATOM 1626 O O . ASN A 1 197 ? 3.959 5.125 18.211 1.00 96.31 197 ASN A O 1
ATOM 1630 N N . ILE A 1 198 ? 2.430 5.683 16.655 1.00 96.56 198 ILE A N 1
ATOM 1631 C CA . ILE A 1 198 ? 1.556 4.520 16.798 1.00 96.56 198 ILE A CA 1
ATOM 1632 C C . ILE A 1 198 ? 1.406 3.893 15.419 1.00 96.56 198 ILE A C 1
ATOM 1634 O O . ILE A 1 198 ? 1.208 4.597 14.431 1.00 96.56 198 ILE A O 1
ATOM 1638 N N . ARG A 1 199 ? 1.493 2.563 15.365 1.00 97.69 199 ARG A N 1
ATOM 1639 C CA . ARG A 1 199 ? 1.266 1.816 14.130 1.00 97.69 199 ARG A CA 1
ATOM 1640 C C . ARG A 1 199 ? -0.211 1.877 13.716 1.00 97.69 199 ARG A C 1
ATOM 1642 O O . ARG A 1 199 ? -1.059 1.693 14.594 1.00 97.69 199 ARG A O 1
ATOM 1649 N N . PRO A 1 200 ? -0.529 2.050 12.425 1.00 97.62 200 PRO A N 1
ATOM 1650 C CA . PRO A 1 200 ? -1.906 2.047 11.926 1.00 97.62 200 PRO A CA 1
ATOM 1651 C C . PRO A 1 200 ? -2.760 0.858 12.395 1.00 97.62 200 PRO A C 1
ATOM 1653 O O . PRO A 1 200 ? -3.892 1.040 12.831 1.00 97.62 200 PRO A O 1
ATOM 1656 N N . SER A 1 201 ? -2.216 -0.357 12.402 1.00 98.19 201 SER A N 1
ATOM 1657 C CA . SER A 1 201 ? -2.867 -1.568 12.915 1.00 98.19 201 SER A CA 1
ATOM 1658 C C . SER A 1 201 ? -3.216 -1.450 14.398 1.00 98.19 201 SER A C 1
ATOM 1660 O O . SER A 1 201 ? -4.275 -1.892 14.837 1.00 98.19 201 SER A O 1
ATOM 1662 N N . SER A 1 202 ? -2.344 -0.817 15.186 1.00 98.19 202 SER A N 1
ATOM 1663 C CA . SER A 1 202 ? -2.553 -0.625 16.621 1.00 98.19 202 SER A CA 1
ATOM 1664 C C . SER A 1 202 ? -3.646 0.413 16.866 1.00 98.19 202 SER A C 1
ATOM 1666 O O . SER A 1 202 ? -4.525 0.167 17.686 1.00 98.19 202 SER A O 1
ATOM 1668 N N . LEU A 1 203 ? -3.667 1.499 16.082 1.00 98.19 203 LEU A N 1
ATOM 1669 C CA . LEU A 1 203 ? -4.766 2.468 16.081 1.00 98.19 203 LEU A CA 1
ATOM 1670 C C . LEU A 1 203 ? -6.103 1.785 15.755 1.00 98.19 203 LEU A C 1
ATOM 1672 O O . LEU A 1 203 ? -7.064 1.899 16.510 1.00 98.19 203 LEU A O 1
ATOM 1676 N N . VAL A 1 204 ? -6.164 1.033 14.654 1.00 98.12 204 VAL A N 1
ATOM 1677 C CA . VAL A 1 204 ? -7.391 0.344 14.226 1.00 98.12 204 VAL A CA 1
ATOM 1678 C C . VAL A 1 204 ? -7.864 -0.663 15.279 1.00 98.12 204 VAL A C 1
ATOM 1680 O O . VAL A 1 204 ? -9.062 -0.758 15.555 1.00 98.12 204 VAL A O 1
ATOM 1683 N N . TYR A 1 205 ? -6.939 -1.374 15.928 1.00 98.12 205 TYR A N 1
ATOM 1684 C CA . TYR A 1 205 ? -7.265 -2.264 17.039 1.00 98.12 205 TYR A CA 1
ATOM 1685 C C . TYR A 1 205 ? -7.820 -1.509 18.257 1.00 98.12 205 TYR A C 1
ATOM 1687 O O . TYR A 1 205 ? -8.819 -1.942 18.830 1.00 98.12 205 TYR A O 1
ATOM 1695 N N . GLU A 1 206 ? -7.235 -0.371 18.640 1.00 97.56 206 GLU A N 1
ATOM 1696 C CA . GLU A 1 206 ? -7.748 0.466 19.735 1.00 97.56 206 GLU A CA 1
ATOM 1697 C C . GLU A 1 206 ? -9.187 0.929 19.469 1.00 97.56 206 GLU A C 1
ATOM 1699 O O . GLU A 1 206 ? -10.050 0.808 20.344 1.00 97.56 206 GLU A O 1
ATOM 1704 N N . PHE A 1 207 ? -9.477 1.369 18.243 1.00 97.88 207 PHE A N 1
ATOM 1705 C CA . PHE A 1 207 ? -10.832 1.727 17.822 1.00 97.88 207 PHE A CA 1
ATOM 1706 C C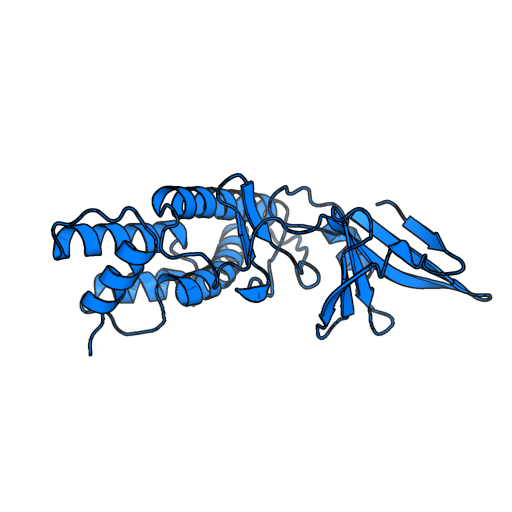 . PHE A 1 207 ? -11.791 0.537 17.888 1.00 97.88 207 PHE A C 1
ATOM 1708 O O . PHE A 1 207 ? -12.884 0.651 18.446 1.00 97.88 207 PHE A O 1
ATOM 1715 N N . LYS A 1 208 ? -11.373 -0.629 17.384 1.00 97.56 208 LYS A N 1
ATOM 1716 C CA . LYS A 1 208 ? -12.167 -1.863 17.432 1.00 97.56 208 LYS A CA 1
ATOM 1717 C C . LYS A 1 208 ? -12.538 -2.224 18.873 1.00 97.56 208 LYS A C 1
ATOM 1719 O O . LYS A 1 208 ? -13.689 -2.554 19.163 1.00 97.56 208 LYS A O 1
ATOM 1724 N N . GLU A 1 209 ? -11.573 -2.142 19.782 1.00 97.75 209 GLU A N 1
ATOM 1725 C CA . GLU A 1 209 ? -11.761 -2.439 21.200 1.00 97.75 209 GLU A CA 1
ATOM 1726 C C . GLU A 1 209 ? -12.681 -1.432 21.893 1.00 97.75 209 GLU A C 1
ATOM 1728 O O . GLU A 1 209 ? -13.514 -1.821 22.718 1.00 97.75 209 GLU A O 1
ATOM 1733 N N . TYR A 1 210 ? -12.567 -0.151 21.543 1.00 97.44 210 TYR A N 1
ATOM 1734 C CA . TYR A 1 210 ? -13.455 0.889 22.047 1.00 97.44 210 TYR A CA 1
ATOM 1735 C C . TYR A 1 210 ? -14.902 0.661 21.591 1.00 97.44 210 TYR A C 1
ATOM 1737 O O . TYR A 1 210 ? -15.814 0.620 22.421 1.00 97.44 210 TYR A O 1
ATOM 1745 N N . ILE A 1 211 ? -15.109 0.421 20.292 1.00 96.56 211 ILE A N 1
ATOM 1746 C CA . ILE A 1 211 ? -16.420 0.123 19.696 1.00 96.56 211 ILE A CA 1
ATOM 1747 C C . ILE A 1 211 ? -17.054 -1.089 20.378 1.00 96.56 211 ILE A C 1
ATOM 1749 O O . ILE A 1 211 ? -18.216 -1.029 20.789 1.00 96.56 211 ILE A O 1
ATOM 1753 N N . ARG A 1 212 ? -16.290 -2.173 20.559 1.00 96.75 212 ARG A N 1
ATOM 1754 C CA . ARG A 1 212 ? -16.766 -3.390 21.229 1.00 96.75 212 ARG A CA 1
ATOM 1755 C C . ARG A 1 212 ? -17.269 -3.106 22.644 1.00 96.75 212 ARG A C 1
ATOM 1757 O O . ARG A 1 212 ? -18.336 -3.580 23.024 1.00 96.75 212 ARG A O 1
ATOM 1764 N N . LYS A 1 213 ? -16.525 -2.312 23.422 1.00 95.88 213 LYS A N 1
ATOM 1765 C CA . LYS A 1 213 ? -16.918 -1.930 24.789 1.00 95.88 213 LYS A CA 1
ATOM 1766 C C . LYS A 1 213 ? -18.165 -1.046 24.800 1.00 95.88 213 LYS A C 1
ATOM 1768 O O . LYS A 1 213 ? -19.048 -1.265 25.621 1.00 95.88 213 LYS A O 1
ATOM 1773 N N . LYS A 1 214 ? -18.254 -0.074 23.889 1.00 93.88 214 LYS A N 1
ATOM 1774 C CA . LYS A 1 214 ? -19.373 0.879 23.815 1.00 93.88 214 LYS A CA 1
ATOM 1775 C C . LYS A 1 214 ? -20.681 0.217 23.380 1.00 93.88 214 LYS A C 1
ATOM 1777 O O . LYS A 1 214 ? -21.734 0.510 23.934 1.00 93.88 214 LYS A O 1
ATOM 1782 N N . THR A 1 215 ? -20.611 -0.668 22.390 1.00 93.25 215 THR A N 1
ATOM 1783 C CA . THR A 1 215 ? -21.787 -1.293 21.760 1.00 93.25 215 THR A CA 1
ATOM 1784 C C . THR A 1 215 ? -22.166 -2.637 22.379 1.00 93.25 215 THR A C 1
ATOM 1786 O O . THR A 1 215 ? -23.208 -3.192 22.036 1.00 93.25 215 THR A O 1
ATOM 1789 N N . SER A 1 216 ? -21.318 -3.192 23.257 1.00 91.69 216 SER A N 1
ATOM 1790 C CA . SER A 1 216 ? -21.431 -4.573 23.756 1.00 91.69 216 SER A CA 1
ATOM 1791 C C . SER A 1 216 ? -21.580 -5.614 22.633 1.00 91.69 216 SER A C 1
ATOM 1793 O O . SER A 1 216 ? -22.140 -6.686 22.847 1.00 91.69 216 SER A O 1
ATOM 1795 N N . SER A 1 217 ? -21.096 -5.288 21.430 1.00 90.31 217 SER A N 1
ATOM 1796 C CA . SER A 1 217 ? -21.232 -6.093 20.217 1.00 90.31 217 SER A CA 1
ATOM 1797 C C . SER A 1 217 ? -19.859 -6.436 19.652 1.00 90.31 217 SER A C 1
ATOM 1799 O O . SER A 1 217 ? -18.895 -5.683 19.792 1.00 90.31 217 SER A O 1
ATOM 1801 N N . GLU A 1 218 ? -19.752 -7.602 19.025 1.00 94.44 218 GLU A N 1
ATOM 1802 C CA . GLU A 1 218 ? -18.513 -8.032 18.386 1.00 94.44 218 GLU A CA 1
ATOM 1803 C C . GLU A 1 218 ? -18.325 -7.327 17.036 1.00 94.44 218 GLU A C 1
ATOM 1805 O O . GLU A 1 218 ? -19.276 -7.177 16.275 1.00 94.44 218 GLU A O 1
ATOM 1810 N N . VAL A 1 219 ? -17.089 -6.935 16.722 1.00 97.19 219 VAL A N 1
ATOM 1811 C CA . VAL A 1 219 ? -16.716 -6.394 15.409 1.00 97.19 219 VAL A CA 1
ATOM 1812 C C . VAL A 1 219 ? -16.121 -7.528 14.577 1.00 97.19 219 VAL A C 1
ATOM 1814 O O . VAL A 1 219 ? -14.959 -7.896 14.784 1.00 97.19 219 VAL A O 1
ATOM 1817 N N . LYS A 1 220 ? -16.925 -8.110 13.679 1.00 97.44 220 LYS A N 1
ATOM 1818 C CA . LYS A 1 220 ? -16.520 -9.240 12.824 1.00 97.44 220 LYS A CA 1
ATOM 1819 C C . LYS A 1 220 ? -16.199 -8.801 11.406 1.00 97.44 220 LYS A C 1
ATOM 1821 O O . LYS A 1 220 ? -15.256 -9.312 10.806 1.00 97.44 220 LYS A O 1
ATOM 1826 N N . THR A 1 221 ? -16.986 -7.869 10.888 1.00 98.12 221 THR A N 1
ATOM 1827 C CA . THR A 1 221 ? -16.915 -7.400 9.506 1.00 98.12 221 THR A CA 1
ATOM 1828 C C . THR A 1 221 ? -16.479 -5.940 9.432 1.00 98.12 221 THR A C 1
ATOM 1830 O O . THR A 1 221 ? -16.554 -5.205 10.423 1.00 98.12 221 THR A O 1
ATOM 1833 N N . LEU A 1 222 ? -16.020 -5.507 8.257 1.00 97.56 222 LEU A N 1
ATOM 1834 C CA . LEU A 1 222 ? -15.716 -4.099 7.998 1.00 97.56 222 LEU A CA 1
ATOM 1835 C C . LEU A 1 222 ? -16.955 -3.208 8.201 1.00 97.56 222 LEU A C 1
ATOM 1837 O O . LEU A 1 222 ? -16.846 -2.120 8.761 1.00 97.56 222 LEU A O 1
ATOM 1841 N N . GLY A 1 223 ? -18.146 -3.691 7.841 1.00 97.44 223 GLY A N 1
ATOM 1842 C CA . GLY A 1 223 ? -19.412 -2.995 8.070 1.00 97.44 223 GLY A CA 1
ATOM 1843 C C . GLY A 1 223 ? -19.730 -2.789 9.552 1.00 97.44 223 GLY A C 1
ATOM 1844 O O . GLY A 1 223 ? -20.199 -1.714 9.933 1.00 97.44 223 GLY A O 1
ATOM 1845 N N . ASP A 1 224 ? -19.441 -3.775 10.410 1.00 97.75 224 ASP A N 1
ATOM 1846 C CA . ASP A 1 224 ? -19.596 -3.626 11.867 1.00 97.75 224 ASP A CA 1
ATOM 1847 C C . ASP A 1 224 ? -18.675 -2.524 12.400 1.00 97.75 224 ASP A C 1
ATOM 1849 O O . ASP A 1 224 ? -19.094 -1.682 13.199 1.00 97.75 224 ASP A O 1
ATOM 1853 N N . PHE A 1 225 ? -17.425 -2.511 11.926 1.00 97.75 225 PHE A N 1
ATOM 1854 C CA . PHE A 1 225 ? -16.447 -1.499 12.303 1.00 97.75 225 PHE A CA 1
ATOM 1855 C C . PHE A 1 225 ? -16.889 -0.104 11.848 1.00 97.75 225 PHE A C 1
ATOM 1857 O O . PHE A 1 225 ? -16.968 0.801 12.676 1.00 97.75 225 PHE A O 1
ATOM 1864 N N . ASN A 1 226 ? -17.268 0.057 10.576 1.00 96.50 226 ASN A N 1
ATOM 1865 C CA . ASN A 1 226 ? -17.720 1.329 10.005 1.00 96.50 226 ASN A CA 1
ATOM 1866 C C . ASN A 1 226 ? -18.930 1.902 10.756 1.00 96.50 226 ASN A C 1
ATOM 1868 O O . ASN A 1 226 ? -18.948 3.082 11.103 1.00 96.50 226 ASN A O 1
ATOM 1872 N N . LYS A 1 227 ? -19.929 1.068 11.069 1.00 96.00 227 LYS A N 1
ATOM 1873 C CA . LYS A 1 227 ? -21.086 1.487 11.878 1.00 96.00 227 LYS A CA 1
ATOM 1874 C C . LYS A 1 227 ? -20.664 1.912 13.282 1.00 96.00 227 LYS A C 1
ATOM 1876 O O . LYS A 1 227 ? -21.157 2.914 13.792 1.00 96.00 227 LYS A O 1
ATOM 1881 N N . GLY A 1 228 ? -19.744 1.169 13.896 1.00 96.19 228 GLY A N 1
ATOM 1882 C CA . GLY A 1 228 ? -19.179 1.504 15.198 1.00 96.19 228 GLY A CA 1
ATOM 1883 C C . GLY A 1 228 ? -18.457 2.851 15.209 1.00 96.19 228 GLY A C 1
ATOM 1884 O O . GLY A 1 228 ? -18.671 3.634 16.131 1.00 96.19 228 GLY A O 1
ATOM 1885 N N . ILE A 1 229 ? -17.664 3.141 14.173 1.00 96.06 229 ILE A N 1
ATOM 1886 C CA . ILE A 1 229 ? -16.976 4.425 13.984 1.00 96.06 229 ILE A CA 1
ATOM 1887 C C . ILE A 1 229 ? -17.975 5.586 13.969 1.00 96.06 229 ILE A C 1
ATOM 1889 O O . ILE A 1 229 ? -17.794 6.561 14.697 1.00 96.06 229 ILE A O 1
ATOM 1893 N N . GLU A 1 230 ? -19.057 5.480 13.197 1.00 94.94 230 GLU A N 1
ATOM 1894 C CA . GLU A 1 230 ? -20.063 6.547 13.108 1.00 94.94 230 GLU A CA 1
ATOM 1895 C C . GLU A 1 230 ? -20.804 6.789 14.435 1.00 94.94 230 GLU A C 1
ATOM 1897 O O . GLU A 1 230 ? -21.219 7.911 14.717 1.00 94.94 230 GLU A O 1
ATOM 1902 N N . LEU A 1 231 ? -20.934 5.769 15.290 1.00 94.62 231 LEU A N 1
ATOM 1903 C CA . LEU A 1 231 ? -21.563 5.907 16.609 1.00 94.62 231 LEU A CA 1
ATOM 1904 C C . LEU A 1 231 ? -20.700 6.652 17.633 1.00 94.62 231 LEU A C 1
ATOM 1906 O O . LEU A 1 231 ? -21.248 7.189 18.594 1.00 94.62 231 LEU A O 1
ATOM 1910 N N . ILE A 1 232 ? -19.377 6.658 17.458 1.00 94.62 232 ILE A N 1
ATOM 1911 C CA . ILE A 1 232 ? -18.427 7.266 18.406 1.00 94.62 232 ILE A CA 1
ATOM 1912 C C . ILE A 1 232 ? -17.889 8.621 17.929 1.00 94.62 232 ILE A C 1
ATOM 1914 O O . ILE A 1 232 ? -17.064 9.233 18.611 1.00 94.62 232 ILE A O 1
ATOM 1918 N N . LYS A 1 233 ? -18.330 9.102 16.762 1.00 94.38 233 LYS A N 1
ATOM 1919 C CA . LYS A 1 233 ? -18.034 10.453 16.277 1.00 94.38 233 LYS A CA 1
ATOM 1920 C C . LYS A 1 233 ? -18.905 11.491 16.981 1.00 94.38 233 LYS A C 1
ATOM 1922 O O . LYS A 1 233 ? -20.088 11.268 17.239 1.00 94.38 233 LYS A O 1
ATOM 1927 N N . VAL A 1 234 ? -18.314 12.648 17.263 1.00 89.69 234 VAL A N 1
ATOM 1928 C CA . VAL A 1 234 ? -19.048 13.831 17.721 1.00 89.69 234 VAL A CA 1
ATOM 1929 C C . VAL A 1 234 ? -19.812 14.397 16.524 1.00 89.69 234 VAL A C 1
ATOM 1931 O O . VAL A 1 234 ? -19.221 14.616 15.467 1.00 89.69 234 VAL A O 1
ATOM 1934 N N . LYS A 1 235 ? -21.124 14.580 16.689 1.00 72.38 235 LYS A N 1
ATOM 1935 C CA . LYS A 1 235 ? -21.994 15.213 15.691 1.00 72.38 235 LYS A CA 1
ATOM 1936 C C . LYS A 1 235 ? -21.880 16.729 15.724 1.00 72.38 235 LYS A C 1
ATOM 1938 O O . LYS A 1 235 ? -21.746 17.270 16.844 1.00 72.38 235 LYS A O 1
#

Secondary structure (DSSP, 8-state):
-EEEEESS--GGGGSEEEEE-SSEEEEE-TTSSEEEEEESS--S-HHHHHHHTT---SSB----EEEEEE-SS-EEEEEEEEEPPPSEEGGG--TTSBHHHHHHHHHHHHHHHHHHHHTTEE-----GGGEEEETTTEEEE--GGGPEE---S-HHHHHHHHHHHHHHHHIIIII-SS-BS-HHHHHHHHHHHTT--S-HHHHHHHHHHHHHHHHSS---BHHHHHHHHHHHB--

pLDDT: mean 93.25, std 6.25, range [58.09, 98.25]

Radius of gyration: 19.95 Å; chains: 1; bounding box: 44×30×59 Å

Foldseek 3Di:
DAEAEEQDDDVQQQPDFPDQDPQFTWHQGVVNFKIWTWGPDQDPCVVQLVVQQVDDDPAEWHFDYWYWYDDPPDTGTTTGMTTDWDAAQLLPDDQQAFPVLQLVLLVVVLVVLLVVLVQQKQQDPLARRQWGQDSVRRIHGYDRSPIGRHPDPPSVQRSLNSQLSVLVRLCVRQLNDAAFQDPVLVVLSCCRNVGSNDHSSRSLVVLQVVLCVVVVDHDTGSNSRNVSSVVGGDD